Protein AF-A0A6A6H2Z6-F1 (afdb_monomer_lite)

Structure (mmCIF, N/CA/C/O backbone):
data_AF-A0A6A6H2Z6-F1
#
_entry.id   AF-A0A6A6H2Z6-F1
#
loop_
_atom_site.group_PDB
_atom_site.id
_atom_site.type_symbol
_atom_site.label_atom_id
_atom_site.label_alt_id
_atom_site.label_comp_id
_atom_site.label_asym_id
_atom_site.label_entity_id
_atom_site.label_seq_id
_atom_site.pdbx_PDB_ins_code
_atom_site.Cartn_x
_atom_site.Cartn_y
_atom_site.Cartn_z
_atom_site.occupancy
_atom_site.B_iso_or_equiv
_atom_site.auth_seq_id
_atom_site.auth_comp_id
_atom_site.auth_asym_id
_atom_site.auth_atom_id
_atom_site.pdbx_PDB_model_num
ATOM 1 N N . MET A 1 1 ? 5.920 20.759 -8.192 1.00 50.41 1 MET A N 1
ATOM 2 C CA . MET A 1 1 ? 6.045 19.330 -7.828 1.00 50.41 1 MET A CA 1
ATOM 3 C C . MET A 1 1 ? 5.329 19.133 -6.500 1.00 50.41 1 MET A C 1
ATOM 5 O O . MET A 1 1 ? 5.631 19.875 -5.571 1.00 50.41 1 MET A O 1
ATOM 9 N N . ALA A 1 2 ? 4.337 18.242 -6.423 1.00 56.34 2 ALA A N 1
ATOM 10 C CA . ALA A 1 2 ? 3.632 17.986 -5.165 1.00 56.34 2 ALA A CA 1
ATOM 11 C C . ALA A 1 2 ? 4.612 17.412 -4.130 1.00 56.34 2 ALA A C 1
ATOM 13 O O . ALA A 1 2 ? 5.385 16.508 -4.446 1.00 56.34 2 ALA A O 1
ATOM 14 N N . LYS A 1 3 ? 4.611 17.956 -2.909 1.00 76.94 3 LYS A N 1
ATOM 15 C CA . LYS A 1 3 ? 5.433 17.433 -1.813 1.00 76.94 3 LYS A CA 1
ATOM 16 C C . LYS A 1 3 ? 4.713 16.235 -1.199 1.00 76.94 3 LYS A C 1
ATOM 18 O O . LYS A 1 3 ? 3.596 16.385 -0.698 1.00 76.94 3 LYS A O 1
ATOM 23 N N . PHE A 1 4 ? 5.365 15.078 -1.227 1.00 77.06 4 PHE A N 1
ATOM 24 C CA . PHE A 1 4 ? 4.921 13.864 -0.552 1.00 77.06 4 PHE A CA 1
ATOM 25 C C . PHE A 1 4 ? 5.851 13.540 0.616 1.00 77.06 4 PHE A C 1
ATOM 27 O O . PHE A 1 4 ? 7.067 13.676 0.488 1.00 77.06 4 PHE A O 1
ATOM 34 N N . SER A 1 5 ? 5.280 13.057 1.717 1.00 84.88 5 SER A N 1
ATOM 35 C CA . SER A 1 5 ? 6.006 12.193 2.651 1.00 84.88 5 SER A CA 1
ATOM 36 C C . SER A 1 5 ? 5.793 10.754 2.209 1.00 84.88 5 SER A C 1
ATOM 38 O O . SER A 1 5 ? 4.651 10.298 2.168 1.00 84.88 5 SER A O 1
ATOM 40 N N . LEU A 1 6 ? 6.867 10.058 1.848 1.00 85.88 6 LEU A N 1
ATOM 41 C CA . LEU A 1 6 ? 6.801 8.648 1.470 1.00 85.88 6 LEU A CA 1
ATOM 42 C C . LEU A 1 6 ? 7.015 7.772 2.704 1.00 85.88 6 LEU A C 1
ATOM 44 O O . LEU A 1 6 ? 7.888 8.049 3.524 1.00 85.88 6 LEU A O 1
ATOM 48 N N . GLY A 1 7 ? 6.199 6.730 2.826 1.00 84.81 7 GLY A N 1
ATOM 49 C CA . GLY A 1 7 ? 6.462 5.583 3.683 1.00 84.81 7 GLY A CA 1
ATOM 50 C C . GLY A 1 7 ? 7.462 4.619 3.036 1.00 84.81 7 GLY A C 1
ATOM 51 O O . GLY A 1 7 ? 7.899 4.857 1.908 1.00 84.81 7 GLY A O 1
ATOM 52 N N . PRO A 1 8 ? 7.847 3.546 3.747 1.00 83.31 8 PRO A N 1
ATOM 53 C CA . PRO A 1 8 ? 8.786 2.567 3.220 1.00 83.31 8 PRO A CA 1
ATOM 54 C C . PRO A 1 8 ? 8.215 1.862 1.987 1.00 83.31 8 PRO A C 1
ATOM 56 O O . PRO A 1 8 ? 6.998 1.693 1.858 1.00 83.31 8 PRO A O 1
ATOM 59 N N . THR A 1 9 ? 9.115 1.404 1.117 1.00 91.31 9 THR A N 1
ATOM 60 C CA . THR A 1 9 ? 8.769 0.516 0.005 1.00 91.31 9 THR A CA 1
ATOM 61 C C . THR A 1 9 ? 8.070 -0.721 0.552 1.00 91.31 9 THR A C 1
ATOM 63 O O . THR A 1 9 ? 8.618 -1.368 1.444 1.00 91.31 9 THR A O 1
ATOM 66 N N . PHE A 1 10 ? 6.903 -1.077 0.019 1.00 93.88 10 PHE A N 1
ATOM 67 C CA . PHE A 1 10 ? 6.179 -2.281 0.450 1.00 93.88 10 PHE A CA 1
ATOM 68 C C . PHE A 1 10 ? 6.059 -3.349 -0.640 1.00 93.88 10 PHE A C 1
ATOM 70 O O . PHE A 1 10 ? 5.776 -4.499 -0.328 1.00 93.88 10 PHE A O 1
ATOM 77 N N . ALA A 1 11 ? 6.314 -2.992 -1.899 1.00 94.25 11 ALA A N 1
ATOM 78 C CA . ALA A 1 11 ? 6.385 -3.935 -3.007 1.00 94.25 11 ALA A CA 1
ATOM 79 C C . ALA A 1 11 ? 7.428 -3.469 -4.028 1.00 94.25 11 ALA A C 1
ATOM 81 O O . ALA A 1 11 ? 7.619 -2.264 -4.224 1.00 94.25 11 ALA A O 1
ATOM 82 N N . THR A 1 12 ? 8.110 -4.414 -4.669 1.00 93.19 12 THR A N 1
ATOM 83 C CA . THR A 1 12 ? 9.112 -4.148 -5.705 1.00 93.19 12 THR A CA 1
ATOM 84 C C . THR A 1 12 ? 8.918 -5.089 -6.882 1.00 93.19 12 THR A C 1
ATOM 86 O O . THR A 1 12 ? 8.413 -6.197 -6.734 1.00 93.19 12 THR A O 1
ATOM 89 N N . TYR A 1 13 ? 9.324 -4.638 -8.063 1.00 90.06 13 TYR A N 1
ATOM 90 C CA . TYR A 1 13 ? 9.338 -5.452 -9.270 1.00 90.06 13 TYR A CA 1
ATOM 91 C C . TYR A 1 13 ? 10.597 -5.165 -10.070 1.00 90.06 13 TYR A C 1
ATOM 93 O O . TYR A 1 13 ? 11.046 -4.018 -10.178 1.00 90.06 13 TYR A O 1
ATOM 101 N N . HIS A 1 14 ? 11.165 -6.223 -10.633 1.00 88.00 14 HIS A N 1
ATOM 102 C CA . HIS A 1 14 ? 12.434 -6.175 -11.329 1.00 88.00 14 HIS A CA 1
ATOM 103 C C . HIS A 1 14 ? 12.371 -6.971 -12.627 1.00 88.00 14 HIS A C 1
ATOM 105 O O . HIS A 1 14 ? 11.984 -8.138 -12.632 1.00 88.00 14 HIS A O 1
ATOM 111 N N . ARG A 1 15 ? 12.833 -6.361 -13.720 1.00 83.38 15 ARG A N 1
ATOM 112 C CA . ARG A 1 15 ? 12.918 -7.020 -15.023 1.00 83.38 15 ARG A CA 1
ATOM 113 C C . ARG A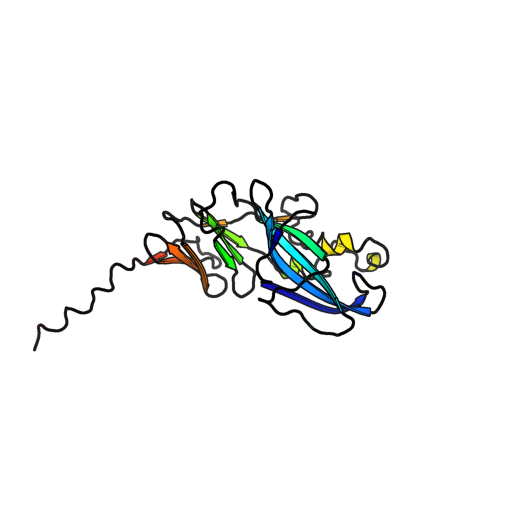 1 15 ? 14.227 -6.675 -15.720 1.00 83.38 15 ARG A C 1
ATOM 115 O O . ARG A 1 15 ? 14.546 -5.503 -15.917 1.00 83.38 15 ARG A O 1
ATOM 122 N N . CYS A 1 16 ? 14.987 -7.697 -16.112 1.00 84.50 16 CYS A N 1
ATOM 123 C CA . CYS A 1 16 ? 16.254 -7.519 -16.829 1.00 84.50 16 CYS A CA 1
ATOM 124 C C . CYS A 1 16 ? 16.048 -7.532 -18.351 1.00 84.50 16 CYS A C 1
ATOM 126 O O . CYS A 1 16 ? 15.145 -8.188 -18.873 1.00 84.50 16 CYS A O 1
ATOM 128 N N . LYS A 1 17 ? 16.939 -6.825 -19.061 1.00 75.75 17 LYS A N 1
ATOM 129 C CA . LYS A 1 17 ? 17.001 -6.743 -20.533 1.00 75.75 17 LYS A CA 1
ATOM 130 C C . LYS A 1 17 ? 15.767 -6.109 -21.184 1.00 75.75 17 LYS A C 1
ATOM 132 O O . LYS A 1 17 ? 15.458 -6.427 -22.333 1.00 75.75 17 LYS A O 1
ATOM 137 N N . VAL A 1 18 ? 15.096 -5.208 -20.475 1.00 71.31 18 VAL A N 1
ATOM 138 C CA . VAL A 1 18 ? 14.076 -4.346 -21.079 1.00 71.31 18 VAL A CA 1
ATOM 139 C C . VAL A 1 18 ? 14.747 -3.131 -21.706 1.00 71.31 18 VAL A C 1
ATOM 141 O O . VAL A 1 18 ? 15.839 -2.734 -21.292 1.00 71.31 18 VAL A O 1
ATOM 144 N N . ARG A 1 19 ? 14.115 -2.550 -22.726 1.00 66.69 19 ARG A N 1
ATOM 145 C CA . ARG A 1 19 ? 14.460 -1.192 -23.148 1.00 66.69 19 ARG A CA 1
ATOM 146 C C . ARG A 1 19 ? 14.174 -0.286 -21.945 1.00 66.69 19 ARG A C 1
ATOM 148 O O . ARG A 1 19 ? 13.099 -0.403 -21.359 1.00 66.69 19 ARG A O 1
ATOM 155 N N . GLY A 1 20 ? 15.178 0.460 -21.482 1.00 59.00 20 GLY A N 1
ATOM 156 C CA . GLY A 1 20 ? 15.045 1.259 -20.263 1.00 59.00 20 GLY A CA 1
ATOM 157 C C . GLY A 1 20 ? 13.940 2.299 -20.405 1.00 59.00 20 GLY A C 1
ATOM 158 O O . GLY A 1 20 ? 13.734 2.830 -21.491 1.00 59.00 20 GLY A O 1
ATOM 159 N N . LEU A 1 21 ? 13.261 2.615 -19.302 1.00 61.44 21 LEU A N 1
ATOM 160 C CA . LEU A 1 21 ? 12.259 3.691 -19.270 1.00 61.44 21 LEU A CA 1
ATOM 161 C C . LEU A 1 21 ? 12.882 5.081 -19.389 1.00 61.44 21 LEU A C 1
ATOM 163 O O . LEU A 1 21 ? 12.191 6.083 -19.520 1.00 61.44 21 LEU A O 1
ATOM 167 N N . PHE A 1 22 ? 14.190 5.163 -19.177 1.00 61.97 22 PHE A N 1
ATOM 168 C CA . PHE A 1 22 ? 14.973 6.387 -19.123 1.00 61.97 22 PHE A CA 1
ATOM 169 C C . PHE A 1 22 ? 16.260 6.271 -19.949 1.00 61.97 22 PHE A C 1
ATOM 171 O O . PHE A 1 22 ? 16.990 7.255 -20.072 1.00 61.97 22 PHE A O 1
ATOM 178 N N . ALA A 1 23 ? 16.553 5.091 -20.505 1.00 62.78 23 ALA A N 1
ATOM 179 C CA . ALA A 1 23 ? 17.731 4.819 -21.316 1.00 62.78 23 ALA A CA 1
ATOM 180 C C . ALA A 1 23 ? 17.371 3.952 -22.531 1.00 62.78 23 ALA A C 1
ATOM 182 O O . ALA A 1 23 ? 16.744 2.906 -22.396 1.00 62.78 23 ALA A O 1
ATOM 183 N N . ASN A 1 24 ? 17.841 4.349 -23.717 1.00 64.69 24 ASN A N 1
ATOM 184 C CA . ASN A 1 24 ? 17.607 3.606 -24.964 1.00 64.69 24 ASN A CA 1
ATOM 185 C C . ASN A 1 24 ? 18.316 2.238 -25.020 1.00 64.69 24 ASN A C 1
ATOM 187 O O . ASN A 1 24 ? 17.972 1.409 -25.862 1.00 64.69 24 ASN A O 1
ATOM 191 N N . ASP A 1 25 ? 19.281 1.992 -24.133 1.00 71.50 25 ASP A N 1
ATOM 192 C CA . ASP A 1 25 ? 19.985 0.715 -24.045 1.00 71.50 25 ASP A CA 1
ATOM 193 C C . ASP A 1 25 ? 19.189 -0.331 -23.252 1.00 71.50 25 ASP A C 1
ATOM 195 O O . ASP A 1 25 ? 18.332 -0.018 -22.421 1.00 71.50 25 ASP A O 1
ATOM 199 N N . LYS A 1 26 ? 19.501 -1.614 -23.484 1.00 73.81 26 LYS A N 1
ATOM 200 C CA . LYS A 1 26 ? 18.956 -2.713 -22.676 1.00 73.81 26 LYS A CA 1
ATOM 201 C C . LYS A 1 26 ? 19.457 -2.567 -21.244 1.00 73.81 26 LYS A C 1
ATOM 203 O O . LYS A 1 26 ? 20.629 -2.817 -20.966 1.00 73.81 26 LYS A O 1
ATOM 208 N N . THR A 1 27 ? 18.561 -2.206 -20.339 1.00 81.00 27 THR A N 1
ATOM 209 C CA . THR A 1 27 ? 18.863 -2.025 -18.920 1.00 81.00 27 THR A CA 1
ATOM 210 C C . THR A 1 27 ? 17.980 -2.929 -18.067 1.00 81.00 27 THR A C 1
ATOM 212 O O . THR A 1 27 ? 17.173 -3.730 -18.555 1.00 81.00 27 THR A O 1
ATOM 215 N N . CYS A 1 28 ? 18.215 -2.881 -16.763 1.00 83.62 28 CYS A N 1
ATOM 216 C CA . CYS A 1 28 ? 17.363 -3.512 -15.778 1.00 83.62 28 CYS A CA 1
ATOM 217 C C . CYS A 1 28 ? 16.407 -2.454 -15.246 1.00 83.62 28 CYS A C 1
ATOM 219 O O . CYS A 1 28 ? 16.853 -1.444 -14.692 1.00 83.62 28 CYS A O 1
ATOM 221 N N . LEU A 1 29 ? 15.111 -2.708 -15.400 1.00 83.00 29 LEU A N 1
ATOM 222 C CA . LEU A 1 29 ? 14.076 -1.870 -14.832 1.00 83.00 29 LEU A CA 1
ATOM 223 C C . LEU A 1 29 ? 13.763 -2.360 -13.428 1.00 83.00 29 LEU A C 1
ATOM 225 O O . LEU A 1 29 ? 13.363 -3.506 -13.222 1.00 83.00 29 LEU A O 1
ATOM 229 N N . ASN A 1 30 ? 13.915 -1.456 -12.475 1.00 86.69 30 ASN A N 1
ATOM 230 C CA . ASN A 1 30 ? 13.447 -1.633 -11.121 1.00 86.69 30 ASN A CA 1
ATOM 231 C C . ASN A 1 30 ? 12.295 -0.677 -10.846 1.00 86.69 30 ASN A C 1
ATOM 233 O O . ASN A 1 30 ? 12.426 0.529 -11.060 1.00 86.69 30 ASN A O 1
ATOM 237 N N . THR A 1 31 ? 11.198 -1.195 -10.312 1.00 87.81 31 THR A N 1
ATOM 238 C CA . THR A 1 31 ? 10.095 -0.378 -9.815 1.00 87.81 31 THR A CA 1
ATOM 239 C C . THR A 1 31 ? 9.776 -0.731 -8.373 1.00 87.81 31 THR A C 1
ATOM 241 O O . THR A 1 31 ? 10.039 -1.842 -7.914 1.00 87.81 31 THR A O 1
ATOM 244 N N . ALA A 1 32 ? 9.271 0.250 -7.639 1.00 91.75 32 ALA A N 1
ATOM 245 C CA . ALA A 1 32 ? 8.904 0.108 -6.242 1.00 91.75 32 ALA A CA 1
ATOM 246 C C . ALA A 1 32 ? 7.600 0.856 -5.967 1.00 91.75 32 ALA A C 1
ATOM 248 O O . ALA A 1 32 ? 7.321 1.883 -6.590 1.00 91.75 32 ALA A O 1
ATOM 249 N N . LEU A 1 33 ? 6.811 0.333 -5.034 1.00 93.69 33 LEU A N 1
ATOM 250 C CA . LEU A 1 33 ? 5.539 0.903 -4.619 1.00 93.69 33 LEU A CA 1
ATOM 251 C C . LEU A 1 33 ? 5.619 1.355 -3.163 1.00 93.69 33 LEU A C 1
ATOM 253 O O . LEU A 1 33 ? 6.121 0.644 -2.287 1.00 93.69 33 LEU A O 1
ATOM 257 N N . HIS A 1 34 ? 5.109 2.559 -2.932 1.00 93.81 34 HIS A N 1
ATOM 258 C CA . HIS A 1 34 ? 5.163 3.263 -1.658 1.00 93.81 34 HIS A CA 1
ATOM 259 C C . HIS A 1 34 ? 3.786 3.799 -1.315 1.00 93.81 34 HIS A C 1
ATOM 261 O O . HIS A 1 34 ? 3.015 4.176 -2.201 1.00 93.81 34 HIS A O 1
ATOM 267 N N . VAL A 1 35 ? 3.506 3.925 -0.021 1.00 93.31 35 VAL A N 1
ATOM 268 C CA . VAL A 1 35 ? 2.384 4.745 0.437 1.00 93.31 35 VAL A CA 1
ATOM 269 C C . VAL A 1 35 ? 2.885 6.168 0.648 1.00 93.31 35 VAL A C 1
ATOM 271 O O . VAL A 1 35 ? 3.834 6.393 1.395 1.00 93.31 35 VAL A O 1
ATOM 274 N N . GLY A 1 36 ? 2.270 7.133 -0.024 1.00 91.69 36 GLY A N 1
ATOM 275 C CA . GLY A 1 36 ? 2.620 8.545 0.053 1.00 91.69 36 GLY A CA 1
ATOM 276 C C . GLY A 1 36 ? 1.509 9.381 0.675 1.00 91.69 36 GLY A C 1
ATOM 277 O O . GLY A 1 36 ? 0.338 9.229 0.336 1.00 91.69 36 GLY A O 1
ATOM 278 N N . PHE A 1 37 ? 1.882 10.325 1.534 1.00 89.19 37 PHE A N 1
ATOM 279 C CA . PHE A 1 37 ? 0.984 11.350 2.059 1.00 89.19 37 PHE A CA 1
ATOM 280 C C . PHE A 1 37 ? 1.232 12.664 1.334 1.00 89.19 37 PHE A C 1
ATOM 282 O O . PHE A 1 37 ? 2.332 13.222 1.405 1.00 89.19 37 PHE A O 1
ATOM 289 N N . LYS A 1 38 ? 0.211 13.181 0.651 1.00 86.69 38 LYS A N 1
ATOM 290 C CA . LYS A 1 38 ? 0.282 14.507 0.034 1.00 86.69 38 LYS A CA 1
ATOM 291 C C . LYS A 1 38 ? 0.089 15.570 1.118 1.00 86.69 38 LYS A C 1
ATOM 293 O O . LYS A 1 38 ? -0.869 15.498 1.883 1.00 86.69 38 LYS A O 1
ATOM 298 N N . HIS A 1 39 ? 0.993 16.550 1.186 1.00 78.12 39 HIS A N 1
ATOM 299 C CA . HIS A 1 39 ? 0.952 17.617 2.203 1.00 78.12 39 HIS A CA 1
ATOM 300 C C . HIS A 1 39 ? -0.062 18.734 1.918 1.00 78.12 39 HIS A C 1
ATOM 302 O O . HIS A 1 39 ? -0.197 19.651 2.724 1.00 78.12 39 HIS A O 1
ATOM 308 N N . GLU A 1 40 ? -0.745 18.688 0.777 1.00 78.62 40 GLU A N 1
ATOM 309 C CA . GLU A 1 40 ? -1.824 19.626 0.476 1.00 78.62 40 GLU A CA 1
ATOM 310 C C . GLU A 1 40 ? -3.004 19.396 1.426 1.00 78.62 40 GLU A C 1
ATOM 312 O O . GLU A 1 40 ? -3.208 18.284 1.905 1.00 78.62 40 GLU A O 1
ATOM 317 N N . HIS A 1 41 ? -3.757 20.454 1.727 1.00 71.94 41 HIS A N 1
ATOM 318 C CA . HIS A 1 41 ? -4.981 20.345 2.512 1.00 71.94 41 HIS A CA 1
ATOM 319 C C . HIS A 1 41 ? -6.175 20.117 1.570 1.00 71.94 41 HIS A C 1
ATOM 321 O O . HIS A 1 41 ? -6.344 20.904 0.638 1.00 71.94 41 HIS A O 1
ATOM 327 N N . PRO A 1 42 ? -7.017 19.094 1.810 1.00 77.56 42 PRO A N 1
ATOM 328 C CA . PRO A 1 42 ? -6.908 18.079 2.865 1.00 77.56 42 PRO A CA 1
ATOM 329 C C . PRO A 1 42 ? -5.793 17.056 2.589 1.00 77.56 42 PRO A C 1
ATOM 331 O O . PRO A 1 42 ? -5.566 16.687 1.436 1.00 77.56 42 PRO A O 1
ATOM 334 N N . LYS A 1 43 ? -5.122 16.568 3.650 1.00 83.56 43 LYS A N 1
ATOM 335 C CA . LYS A 1 43 ? -4.101 15.517 3.498 1.00 83.56 43 LYS A CA 1
ATOM 336 C C . LYS A 1 43 ? -4.759 14.268 2.926 1.00 83.56 43 LYS A C 1
ATOM 338 O O . LYS A 1 43 ? -5.807 13.843 3.402 1.00 83.56 43 LYS A O 1
ATOM 343 N N . GLN A 1 44 ? -4.110 13.670 1.940 1.00 88.25 44 GLN A N 1
ATOM 344 C CA . GLN A 1 44 ? -4.618 12.515 1.207 1.00 88.25 44 GLN A CA 1
ATOM 345 C C . GLN A 1 44 ? -3.543 11.440 1.109 1.00 88.25 44 GLN A C 1
ATOM 347 O O . GLN A 1 44 ? -2.345 11.749 1.080 1.00 88.25 44 GLN A O 1
ATOM 352 N N . ILE A 1 45 ? -3.991 10.188 1.047 1.00 92.00 45 ILE A N 1
ATOM 353 C CA . ILE A 1 45 ? -3.128 9.020 0.909 1.00 92.00 45 ILE A CA 1
ATOM 354 C C . ILE A 1 45 ? -3.136 8.580 -0.550 1.00 92.00 45 ILE A C 1
ATOM 356 O O . ILE A 1 45 ? -4.181 8.497 -1.194 1.00 92.00 45 ILE A O 1
ATOM 360 N N . TYR A 1 46 ? -1.950 8.301 -1.067 1.00 93.62 46 TYR A N 1
ATOM 361 C CA . TYR A 1 46 ? -1.735 7.866 -2.433 1.00 93.62 46 TYR A CA 1
ATOM 362 C C . TYR A 1 46 ? -0.817 6.651 -2.466 1.00 93.62 46 TYR A C 1
ATOM 364 O O . TYR A 1 46 ? 0.062 6.503 -1.618 1.00 93.62 46 TYR A O 1
ATOM 372 N N . LEU A 1 47 ? -0.974 5.825 -3.494 1.00 94.19 47 LEU A N 1
ATOM 373 C CA . LEU A 1 47 ? 0.077 4.921 -3.930 1.00 94.19 47 LEU A CA 1
ATOM 374 C C . LEU A 1 47 ? 1.004 5.674 -4.874 1.00 94.19 47 LEU A C 1
ATOM 376 O O . LEU A 1 47 ? 0.567 6.324 -5.833 1.00 94.19 47 LEU A O 1
ATOM 380 N N . VAL A 1 48 ? 2.295 5.589 -4.581 1.00 92.31 48 VAL A N 1
ATOM 381 C CA . VAL A 1 48 ? 3.349 6.230 -5.354 1.00 92.31 48 VAL A CA 1
ATOM 382 C C . VAL A 1 48 ? 4.260 5.145 -5.901 1.00 92.31 48 VAL A C 1
ATOM 384 O O . VAL A 1 48 ? 4.911 4.432 -5.141 1.00 92.31 48 VAL A O 1
ATOM 387 N N . LYS A 1 49 ? 4.303 5.032 -7.227 1.00 90.75 49 LYS A N 1
ATOM 388 C CA . LYS A 1 49 ? 5.261 4.203 -7.949 1.00 90.75 49 LYS A CA 1
ATOM 389 C C . LYS A 1 49 ? 6.547 4.987 -8.138 1.00 90.75 49 LYS A C 1
ATOM 391 O O . LYS A 1 49 ? 6.532 6.172 -8.472 1.00 90.75 49 LYS A O 1
ATOM 396 N N . SER A 1 50 ? 7.670 4.319 -7.979 1.00 87.69 50 SER A N 1
ATOM 397 C CA . SER A 1 50 ? 8.969 4.835 -8.369 1.00 8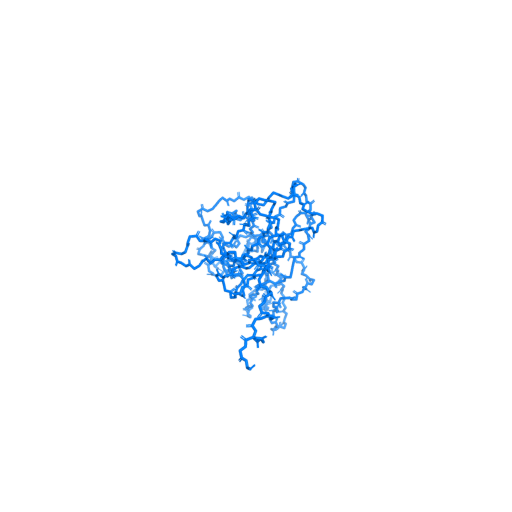7.69 50 SER A CA 1
ATOM 398 C C . SER A 1 50 ? 9.648 3.883 -9.340 1.00 87.69 50 SER A C 1
ATOM 400 O O . SER A 1 50 ? 9.391 2.680 -9.335 1.00 87.69 50 SER A O 1
ATOM 402 N N . GLY A 1 51 ? 10.496 4.437 -10.203 1.00 83.88 51 GLY A N 1
ATOM 403 C CA . GLY A 1 51 ? 11.251 3.686 -11.200 1.00 83.88 51 GLY A CA 1
ATOM 404 C C . GLY A 1 51 ? 12.731 4.040 -11.148 1.00 83.88 51 GLY A C 1
ATOM 405 O O . GLY A 1 51 ? 13.095 5.189 -10.877 1.00 83.88 51 GLY A O 1
ATOM 406 N N . ARG A 1 52 ? 13.587 3.053 -11.405 1.00 82.44 52 ARG A N 1
ATOM 407 C CA . ARG A 1 52 ? 15.032 3.213 -11.549 1.00 82.44 52 ARG A CA 1
ATOM 408 C C . ARG A 1 52 ? 15.547 2.284 -12.642 1.00 82.44 52 ARG A C 1
ATOM 410 O O . ARG A 1 52 ? 15.438 1.066 -12.515 1.00 82.44 52 ARG A O 1
ATOM 417 N N . ASP A 1 53 ? 16.204 2.872 -13.631 1.00 78.81 53 ASP A N 1
ATOM 418 C CA . ASP A 1 53 ? 17.003 2.122 -14.593 1.00 78.81 53 ASP A CA 1
ATOM 419 C C . ASP A 1 53 ? 18.398 1.873 -14.018 1.00 78.81 53 ASP A C 1
ATOM 421 O O . ASP A 1 53 ? 18.996 2.737 -13.366 1.00 78.81 53 ASP A O 1
ATOM 425 N N . SER A 1 54 ? 18.918 0.672 -14.242 1.00 79.88 54 SER A N 1
ATOM 426 C CA . SER A 1 54 ? 20.269 0.294 -13.840 1.00 79.88 54 SER A CA 1
ATOM 427 C C . SER A 1 54 ? 20.918 -0.563 -14.917 1.00 79.88 54 SER A C 1
ATOM 429 O O . SER A 1 54 ? 20.314 -1.504 -15.431 1.00 79.88 54 SER A O 1
ATOM 431 N N . SER A 1 55 ? 22.175 -0.268 -15.240 1.00 80.56 55 SER A N 1
ATOM 432 C CA . SER A 1 55 ? 22.997 -1.124 -16.102 1.00 80.56 55 SER A CA 1
ATOM 433 C C . SER A 1 55 ? 23.388 -2.434 -15.406 1.00 80.56 55 SER A C 1
ATOM 435 O O . SER A 1 55 ? 23.603 -3.444 -16.071 1.00 80.56 55 SER A O 1
ATOM 437 N N . ALA A 1 56 ? 23.424 -2.448 -14.069 1.00 85.81 56 ALA A N 1
ATOM 438 C CA . ALA A 1 56 ? 23.608 -3.652 -13.264 1.00 85.81 56 ALA A CA 1
ATOM 439 C C . ALA A 1 56 ? 22.255 -4.280 -12.879 1.00 85.81 56 ALA A C 1
ATOM 441 O O . ALA A 1 56 ? 21.351 -3.576 -12.416 1.00 85.81 56 ALA A O 1
ATOM 442 N N . CYS A 1 57 ? 22.136 -5.605 -13.022 1.00 86.75 57 CYS A N 1
ATOM 443 C CA . CYS A 1 57 ? 20.954 -6.389 -12.630 1.00 86.75 57 CYS A CA 1
ATOM 444 C C . CYS A 1 57 ? 20.983 -6.550 -11.095 1.00 86.75 57 CYS A C 1
ATOM 446 O O . CYS A 1 57 ? 21.582 -7.478 -10.559 1.00 86.75 57 CYS A O 1
ATOM 448 N N . SER A 1 58 ? 20.419 -5.560 -10.395 1.00 88.44 58 SER A N 1
ATOM 449 C CA . SER A 1 58 ? 20.300 -5.495 -8.933 1.00 88.44 58 SER A CA 1
ATOM 450 C C . SER A 1 58 ? 18.847 -5.152 -8.576 1.00 88.44 58 SER A C 1
ATOM 452 O O . SER A 1 58 ? 18.429 -4.014 -8.822 1.00 88.44 58 SER A O 1
ATOM 454 N N . PRO A 1 59 ? 18.067 -6.134 -8.083 1.00 88.12 59 PRO A N 1
ATOM 455 C CA . PRO A 1 59 ? 16.688 -5.929 -7.645 1.00 88.12 59 PRO A CA 1
ATOM 456 C C . PRO A 1 59 ? 16.584 -4.979 -6.445 1.00 88.12 59 PRO A C 1
ATOM 458 O O . PRO A 1 59 ? 17.485 -4.931 -5.609 1.00 88.12 59 PRO A O 1
ATOM 461 N N . LEU A 1 60 ? 15.471 -4.245 -6.347 1.00 88.75 60 LEU A N 1
ATOM 462 C CA . LEU A 1 60 ? 15.138 -3.465 -5.149 1.00 88.75 60 LEU A CA 1
ATOM 463 C C . LEU A 1 60 ? 14.549 -4.360 -4.054 1.00 88.75 60 LEU A C 1
ATOM 465 O O . LEU A 1 60 ? 13.776 -5.279 -4.328 1.00 88.75 60 LEU A O 1
ATOM 469 N N . GLU A 1 61 ? 14.854 -4.016 -2.811 1.00 88.44 61 GLU A N 1
ATOM 470 C CA . GLU A 1 61 ? 14.384 -4.677 -1.600 1.00 88.44 61 GLU A CA 1
ATOM 471 C C . GLU A 1 61 ? 13.222 -3.902 -0.964 1.00 88.44 61 GLU A C 1
ATOM 473 O O . GLU A 1 61 ? 13.160 -2.669 -0.978 1.00 88.44 61 GLU A O 1
ATOM 478 N N . VAL A 1 62 ? 12.294 -4.647 -0.370 1.00 88.88 62 VAL A N 1
ATOM 479 C CA . VAL A 1 62 ? 11.181 -4.101 0.411 1.00 88.88 62 VAL A CA 1
ATOM 480 C C . VAL A 1 62 ? 11.703 -3.537 1.739 1.00 88.88 62 VAL A C 1
ATOM 482 O O . VAL A 1 62 ? 12.681 -4.022 2.300 1.00 88.88 62 VAL A O 1
ATOM 485 N N . GLY A 1 63 ? 11.062 -2.488 2.254 1.00 84.94 63 GLY A N 1
ATOM 486 C CA . GLY A 1 63 ? 11.418 -1.838 3.518 1.00 84.94 63 GLY A CA 1
ATOM 487 C C . GLY A 1 63 ? 12.540 -0.801 3.414 1.00 84.94 63 GLY A C 1
ATOM 488 O O . GLY A 1 63 ? 12.726 -0.019 4.346 1.00 84.94 63 GLY A O 1
ATOM 489 N N . ILE A 1 64 ? 13.252 -0.736 2.286 1.00 82.88 64 ILE A N 1
ATOM 490 C CA . ILE A 1 64 ? 14.315 0.247 2.063 1.00 82.88 64 ILE A CA 1
ATOM 491 C C . ILE A 1 64 ? 13.747 1.517 1.427 1.00 82.88 64 ILE A C 1
ATOM 493 O O . ILE A 1 64 ? 12.964 1.476 0.476 1.00 82.88 64 ILE A O 1
ATOM 497 N N . PHE A 1 65 ? 14.183 2.665 1.943 1.00 79.19 65 PHE A N 1
ATOM 498 C CA . PHE A 1 65 ? 13.975 3.961 1.309 1.00 79.19 65 PHE A CA 1
ATOM 499 C C . PHE A 1 65 ? 15.069 4.206 0.278 1.00 79.19 65 PHE A C 1
ATOM 501 O O . PHE A 1 65 ? 16.237 4.384 0.625 1.00 79.19 65 PHE A O 1
ATOM 508 N N . TYR A 1 66 ? 14.694 4.252 -0.994 1.00 77.50 66 TYR A N 1
ATOM 509 C CA . TYR A 1 66 ? 15.618 4.622 -2.054 1.00 77.50 66 TYR A CA 1
ATOM 510 C C . TYR A 1 66 ? 15.407 6.080 -2.456 1.00 77.50 66 TYR A C 1
ATOM 512 O O . TYR A 1 66 ? 14.278 6.562 -2.566 1.00 77.50 66 TYR A O 1
ATOM 520 N N . ASN A 1 67 ? 16.507 6.769 -2.761 1.00 72.00 67 ASN A N 1
ATOM 521 C CA . ASN A 1 67 ? 16.456 8.053 -3.453 1.00 72.00 67 ASN A CA 1
ATOM 522 C C . ASN A 1 67 ? 16.062 7.804 -4.911 1.00 72.00 67 ASN A C 1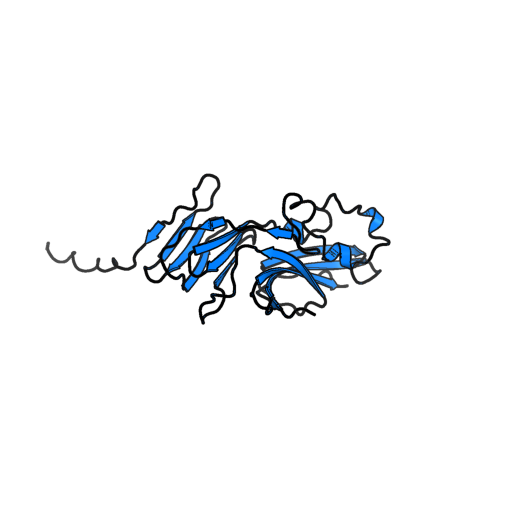
ATOM 524 O O . ASN A 1 67 ? 16.906 7.591 -5.782 1.00 72.00 67 ASN A O 1
ATOM 528 N N . HIS A 1 68 ? 14.758 7.757 -5.153 1.00 67.12 68 HIS A N 1
ATOM 529 C CA . HIS A 1 68 ? 14.204 7.538 -6.476 1.00 67.12 68 HIS A CA 1
ATOM 530 C C . HIS A 1 68 ? 14.253 8.814 -7.315 1.00 67.12 68 HIS A C 1
ATOM 532 O O . HIS A 1 68 ? 13.918 9.900 -6.849 1.00 67.12 68 HIS A O 1
ATOM 538 N N . THR A 1 69 ? 14.637 8.666 -8.580 1.00 64.75 69 THR A N 1
ATOM 539 C CA . THR A 1 69 ? 14.809 9.787 -9.511 1.00 64.75 69 THR A CA 1
ATOM 540 C C . THR A 1 69 ? 13.476 10.301 -10.052 1.00 64.75 69 THR A C 1
ATOM 542 O O . THR A 1 69 ? 13.371 11.474 -10.405 1.00 64.75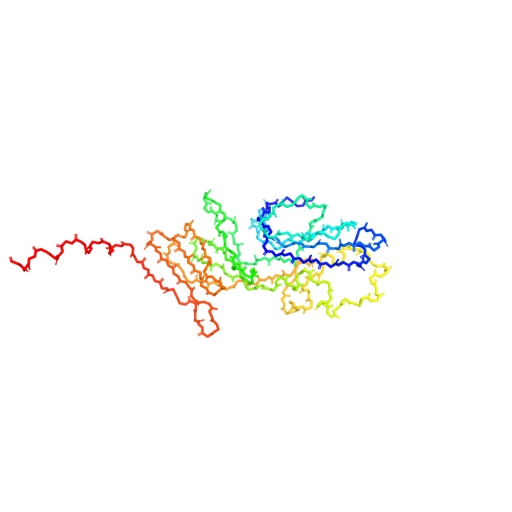 69 THR A O 1
ATOM 545 N N . LYS A 1 70 ? 12.448 9.440 -10.107 1.00 77.75 70 LYS A N 1
ATOM 546 C CA . LYS A 1 70 ? 11.089 9.793 -10.533 1.00 77.75 70 LYS A CA 1
ATOM 547 C C . LYS A 1 70 ? 10.040 9.080 -9.684 1.00 77.75 70 LYS A C 1
ATOM 549 O O . LYS A 1 70 ? 10.184 7.899 -9.361 1.00 77.75 70 LYS A O 1
ATOM 554 N N . LEU A 1 71 ? 8.993 9.826 -9.347 1.00 84.75 71 LEU A N 1
ATOM 555 C CA . LEU A 1 71 ? 7.847 9.387 -8.561 1.00 84.75 71 LEU A CA 1
ATOM 556 C C . LEU A 1 71 ? 6.577 9.642 -9.370 1.00 84.75 71 LEU A C 1
ATOM 558 O O . LEU A 1 71 ? 6.405 10.732 -9.918 1.00 84.75 71 LEU A O 1
ATOM 562 N N . PHE A 1 72 ? 5.689 8.660 -9.400 1.00 87.00 72 PHE A N 1
ATOM 563 C CA . PHE A 1 72 ? 4.433 8.691 -10.133 1.00 87.00 72 PHE A CA 1
ATOM 564 C C . PHE A 1 72 ? 3.302 8.344 -9.178 1.00 87.00 72 PHE A C 1
ATOM 566 O O . PHE A 1 72 ? 3.332 7.319 -8.502 1.00 87.00 72 PHE A O 1
ATOM 573 N N . THR A 1 73 ? 2.300 9.210 -9.095 1.00 89.75 73 THR A N 1
ATOM 574 C CA . THR A 1 73 ? 1.078 8.900 -8.356 1.00 89.75 73 THR A CA 1
ATOM 575 C C . THR A 1 73 ? 0.225 7.972 -9.211 1.00 89.75 73 THR A C 1
ATOM 577 O O . THR A 1 73 ? -0.229 8.389 -10.273 1.00 89.75 73 THR A O 1
ATOM 580 N N . VAL A 1 74 ? 0.023 6.738 -8.749 1.00 91.06 74 VAL A N 1
ATOM 581 C CA . VAL A 1 74 ? -0.672 5.688 -9.519 1.00 91.06 74 VAL A CA 1
ATOM 582 C C . VAL A 1 74 ? -2.053 5.362 -8.961 1.00 91.06 74 VAL A C 1
ATOM 584 O O . VAL A 1 74 ? -2.946 4.990 -9.714 1.00 91.06 74 VAL A O 1
ATOM 587 N N . ALA A 1 75 ? -2.280 5.591 -7.665 1.00 93.19 75 ALA A N 1
ATOM 588 C CA . ALA A 1 75 ? -3.611 5.480 -7.079 1.00 93.19 75 ALA A CA 1
ATOM 589 C C . ALA A 1 75 ? -3.835 6.499 -5.961 1.00 93.19 75 ALA A C 1
ATOM 591 O O . ALA A 1 75 ? -2.905 6.852 -5.237 1.00 93.19 75 ALA A O 1
ATOM 592 N N . LYS A 1 76 ? -5.080 6.941 -5.797 1.00 93.88 76 LYS A N 1
ATOM 593 C CA . LYS A 1 76 ? -5.586 7.664 -4.629 1.00 93.88 76 LYS A CA 1
ATOM 594 C C . LYS A 1 76 ? -6.323 6.664 -3.740 1.00 93.88 76 LYS A C 1
ATOM 596 O O . LYS A 1 76 ? -7.251 6.007 -4.205 1.00 93.88 76 LYS A O 1
ATOM 601 N N . LEU A 1 77 ? -5.937 6.575 -2.471 1.00 94.25 77 LEU A N 1
ATOM 602 C CA . LEU A 1 77 ? -6.655 5.780 -1.476 1.00 94.25 77 LEU A CA 1
ATOM 603 C C . LEU A 1 77 ? -7.751 6.658 -0.860 1.00 94.25 77 LEU A C 1
ATOM 605 O O . LEU A 1 77 ? -7.465 7.587 -0.100 1.00 94.25 77 LEU A O 1
ATOM 609 N N . ASP A 1 78 ? -8.995 6.428 -1.274 1.00 92.75 78 ASP A N 1
ATOM 610 C CA . ASP A 1 78 ? -10.120 7.312 -0.962 1.00 92.75 78 ASP A CA 1
ATOM 611 C C . ASP A 1 78 ? -10.682 7.101 0.450 1.00 92.75 78 ASP A C 1
ATOM 613 O O . ASP A 1 78 ? -10.304 6.165 1.147 1.00 92.75 78 ASP A O 1
ATOM 617 N N . GLY A 1 79 ? -11.569 7.987 0.902 1.00 89.06 79 GLY A N 1
ATOM 618 C CA . GLY A 1 79 ? -12.214 7.907 2.218 1.00 89.06 79 GLY A CA 1
ATOM 619 C C . GLY A 1 79 ? -11.351 8.386 3.389 1.00 89.06 79 GLY A C 1
ATOM 620 O O . GLY A 1 79 ? -11.878 8.657 4.466 1.00 89.06 79 GLY A O 1
ATOM 621 N N . PHE A 1 80 ? -10.041 8.567 3.196 1.00 86.88 80 PHE A N 1
ATOM 622 C CA . PHE A 1 80 ? -9.189 9.184 4.208 1.00 86.88 80 PHE A CA 1
ATOM 623 C C . PHE A 1 80 ? -9.406 10.702 4.273 1.00 86.88 80 PHE A C 1
ATOM 625 O O . PHE A 1 80 ? -9.028 11.437 3.359 1.00 86.88 80 PHE A O 1
ATOM 632 N N . ASP A 1 81 ? -9.957 11.174 5.391 1.00 79.00 81 ASP A N 1
ATOM 633 C CA . ASP A 1 81 ? -10.080 12.597 5.697 1.00 79.00 81 ASP A CA 1
ATOM 634 C C . ASP A 1 81 ? -8.935 13.069 6.602 1.00 79.00 81 ASP A C 1
ATOM 636 O O . ASP A 1 81 ? -8.982 12.992 7.831 1.00 79.00 81 ASP A O 1
ATOM 640 N N . GLY A 1 82 ? -7.892 13.602 5.971 1.00 74.75 82 GLY A N 1
ATOM 641 C CA . GLY A 1 82 ? -6.736 14.146 6.663 1.00 74.75 82 GLY A CA 1
ATOM 642 C C . GLY A 1 82 ? -6.932 15.532 7.290 1.00 74.75 82 GLY A C 1
ATOM 643 O O . GLY A 1 82 ? -5.940 16.125 7.727 1.00 74.75 82 GLY A O 1
ATOM 644 N N . THR A 1 83 ? -8.152 16.086 7.317 1.00 73.75 83 THR A N 1
ATOM 645 C CA . THR A 1 83 ? -8.450 17.330 8.054 1.00 73.75 83 THR A CA 1
ATOM 646 C C . THR A 1 83 ? -8.548 17.097 9.561 1.00 73.75 83 THR A C 1
ATOM 648 O O . THR A 1 83 ? -8.134 17.955 10.340 1.00 73.75 83 THR A O 1
ATOM 651 N N . ILE A 1 84 ? -9.009 15.913 9.976 1.00 68.94 84 ILE A N 1
ATOM 652 C CA . ILE A 1 84 ? -9.180 15.520 11.379 1.00 68.94 84 ILE A CA 1
ATOM 653 C C . ILE A 1 84 ? -8.124 14.465 11.708 1.00 68.94 84 ILE A C 1
ATOM 655 O O . ILE A 1 84 ? -8.382 13.262 11.735 1.00 68.94 84 ILE A O 1
ATOM 659 N N . MET A 1 85 ? -6.897 14.931 11.930 1.00 66.38 85 MET A N 1
ATOM 660 C CA . MET A 1 85 ? -5.754 14.072 12.227 1.00 66.38 85 MET A CA 1
ATOM 661 C C . MET A 1 85 ? -5.384 14.125 13.708 1.00 66.38 85 MET A C 1
ATOM 663 O O . MET A 1 85 ? -5.267 15.223 14.256 1.00 66.38 85 MET A O 1
ATOM 667 N N . PRO A 1 86 ? -5.121 12.978 14.361 1.00 64.19 86 PRO A N 1
ATOM 668 C CA . PRO A 1 86 ? -4.513 12.995 15.681 1.00 64.19 86 PRO A CA 1
ATOM 669 C C . PRO A 1 86 ? -3.109 13.614 15.602 1.00 64.19 86 PRO A C 1
ATOM 671 O O . PRO A 1 86 ? -2.418 13.510 14.585 1.00 64.19 86 PRO A O 1
ATOM 674 N N . SER A 1 87 ? -2.662 14.230 16.699 1.00 64.62 87 SER A N 1
ATOM 675 C CA . SER A 1 87 ? -1.327 14.842 16.809 1.00 64.62 87 SER A CA 1
ATOM 676 C C . SER A 1 87 ? -0.182 13.862 16.524 1.00 64.62 87 SER A C 1
ATOM 678 O O . SER A 1 87 ? 0.894 14.284 16.113 1.00 64.62 87 SER A O 1
ATOM 680 N N . ILE A 1 88 ? -0.429 12.558 16.690 1.00 65.38 88 ILE A N 1
ATOM 681 C CA . ILE A 1 88 ? 0.525 11.475 16.420 1.00 65.38 88 ILE A CA 1
ATOM 682 C C . ILE A 1 88 ? 0.730 11.187 14.921 1.00 65.38 88 ILE A C 1
ATOM 684 O O . ILE A 1 88 ? 1.612 10.415 14.557 1.00 65.38 88 ILE A O 1
ATOM 688 N N . GLY A 1 89 ? -0.053 11.821 14.042 1.00 70.12 89 GLY A N 1
ATOM 689 C CA . GLY A 1 89 ? -0.003 11.586 12.602 1.00 70.12 89 GLY A CA 1
ATOM 690 C C . GLY A 1 89 ? -0.793 10.348 12.158 1.00 70.12 89 GLY A C 1
ATOM 691 O O . GLY A 1 89 ? -1.511 9.740 12.954 1.00 70.12 89 GLY A O 1
ATOM 692 N N . PRO A 1 90 ? -0.740 10.010 10.857 1.00 77.81 90 PRO A N 1
ATOM 693 C CA . PRO A 1 90 ? -1.496 8.889 10.308 1.00 77.81 90 PRO A CA 1
ATOM 694 C C . PRO A 1 90 ? -0.909 7.566 10.794 1.00 77.81 90 PRO A C 1
ATOM 696 O O . PRO A 1 90 ? 0.293 7.338 10.686 1.00 77.81 90 PRO A O 1
ATOM 699 N N . ILE A 1 91 ? -1.768 6.688 11.309 1.00 89.00 91 ILE A N 1
ATOM 700 C CA . ILE A 1 91 ? -1.389 5.328 11.696 1.00 89.00 91 ILE A CA 1
ATOM 701 C C . ILE A 1 91 ? -1.643 4.436 10.496 1.00 89.00 91 ILE A C 1
ATOM 703 O O . ILE A 1 91 ? -2.801 4.215 10.160 1.00 89.00 91 ILE A O 1
ATOM 707 N N . LEU A 1 92 ? -0.581 3.907 9.897 1.00 92.12 92 LEU A N 1
ATOM 708 C CA . LEU A 1 92 ? -0.658 3.034 8.733 1.00 92.12 92 LEU A CA 1
ATOM 709 C C . LEU A 1 92 ? -0.169 1.622 9.076 1.00 92.12 92 LEU A C 1
ATOM 711 O O . LEU A 1 92 ? 0.780 1.461 9.843 1.00 92.12 92 LEU A O 1
ATOM 715 N N . ALA A 1 93 ? -0.781 0.611 8.472 1.00 95.00 93 ALA A N 1
ATOM 716 C CA . ALA A 1 93 ? -0.292 -0.760 8.458 1.00 95.00 93 ALA A CA 1
ATOM 717 C C . ALA A 1 93 ? -0.427 -1.341 7.048 1.00 95.00 93 ALA A C 1
ATOM 719 O O . ALA A 1 93 ? -1.357 -1.002 6.320 1.00 95.00 93 ALA A O 1
ATOM 720 N N . ILE A 1 94 ? 0.497 -2.221 6.676 1.00 95.88 94 ILE A N 1
ATOM 721 C CA . ILE A 1 94 ? 0.502 -2.914 5.385 1.00 95.88 94 ILE A CA 1
ATOM 722 C C . ILE A 1 94 ? 0.586 -4.414 5.675 1.00 95.88 94 ILE A C 1
ATOM 724 O O . ILE A 1 94 ? 1.296 -4.811 6.604 1.00 95.88 94 ILE A O 1
ATOM 728 N N . SER A 1 95 ? -0.180 -5.229 4.949 1.00 95.75 95 SER A N 1
ATOM 729 C CA . SER A 1 95 ? -0.118 -6.687 5.072 1.00 95.75 95 SER A CA 1
ATOM 730 C C . SER A 1 95 ? 1.215 -7.244 4.566 1.00 95.75 95 SER A C 1
ATOM 732 O O . SER A 1 95 ? 1.967 -6.551 3.881 1.00 95.75 95 SER A O 1
ATOM 734 N N . ALA A 1 96 ? 1.540 -8.490 4.915 1.00 92.38 96 ALA A N 1
ATOM 735 C CA . ALA A 1 96 ? 2.843 -9.081 4.600 1.00 92.38 96 ALA A CA 1
ATOM 736 C C . ALA A 1 96 ? 3.127 -9.157 3.086 1.00 92.38 96 ALA A C 1
ATOM 738 O O . ALA A 1 96 ? 4.267 -8.966 2.671 1.00 92.38 96 ALA A O 1
ATOM 739 N N . GLY A 1 97 ? 2.102 -9.392 2.268 1.00 92.19 97 GLY A N 1
ATOM 740 C CA . GLY A 1 97 ? 2.156 -9.404 0.808 1.00 92.19 97 GLY A CA 1
ATOM 741 C C . GLY A 1 97 ? 1.875 -8.047 0.164 1.00 92.19 97 GLY A C 1
ATOM 742 O O . GLY A 1 97 ? 1.821 -7.959 -1.057 1.00 92.19 97 GLY A O 1
ATOM 743 N N . GLY A 1 98 ? 1.643 -6.989 0.948 1.00 93.88 98 GLY A N 1
ATOM 744 C CA . GLY A 1 98 ? 1.340 -5.663 0.408 1.00 93.88 98 GLY A CA 1
ATOM 745 C C . GLY A 1 98 ? -0.032 -5.541 -0.259 1.00 93.88 98 GLY A C 1
ATOM 746 O O . GLY A 1 98 ? -0.323 -4.504 -0.844 1.00 93.88 98 GLY A O 1
ATOM 747 N N . THR A 1 99 ? -0.881 -6.568 -0.168 1.00 95.12 99 THR A N 1
ATOM 748 C CA . THR A 1 99 ? -2.200 -6.602 -0.822 1.00 95.12 99 THR A CA 1
ATOM 749 C C . THR A 1 99 ? -3.275 -5.845 -0.048 1.00 95.12 99 THR A C 1
ATOM 751 O O . THR A 1 99 ? -4.376 -5.600 -0.545 1.00 95.12 99 THR A O 1
ATOM 754 N N . ARG A 1 100 ? -2.977 -5.454 1.195 1.00 95.50 100 ARG A N 1
ATOM 755 C CA . ARG A 1 100 ? -3.877 -4.665 2.028 1.00 95.50 100 ARG A CA 1
ATOM 756 C C . ARG A 1 100 ? -3.129 -3.548 2.722 1.00 95.50 100 ARG A C 1
ATOM 758 O O . ARG A 1 100 ? -2.055 -3.744 3.289 1.00 95.50 100 ARG A O 1
ATOM 765 N N . ILE A 1 101 ? -3.751 -2.380 2.731 1.00 96.12 101 ILE A N 1
ATOM 766 C CA . ILE A 1 101 ? -3.276 -1.209 3.460 1.00 96.12 101 ILE A CA 1
ATOM 767 C C . ILE A 1 101 ? -4.388 -0.802 4.406 1.00 96.12 101 ILE A C 1
ATOM 769 O O . ILE A 1 101 ? -5.541 -0.706 3.998 1.00 96.12 101 ILE A O 1
ATOM 773 N N . ALA A 1 102 ? -4.049 -0.555 5.663 1.00 95.50 102 ALA A N 1
ATOM 774 C CA . ALA A 1 102 ? -4.983 -0.074 6.661 1.00 95.50 102 ALA A CA 1
ATOM 775 C C . ALA A 1 102 ? -4.517 1.264 7.224 1.00 95.50 102 ALA A C 1
ATOM 777 O O . ALA A 1 102 ? -3.327 1.455 7.481 1.00 95.50 102 ALA A O 1
ATOM 778 N N . THR A 1 103 ? -5.460 2.165 7.479 1.00 93.38 103 THR A N 1
ATOM 779 C CA . THR A 1 103 ? -5.215 3.340 8.314 1.00 93.38 103 THR A CA 1
ATOM 780 C C . THR A 1 103 ? -6.312 3.503 9.344 1.00 93.38 103 THR A C 1
ATOM 782 O O . THR A 1 103 ? -7.482 3.224 9.085 1.00 93.38 103 THR A O 1
ATOM 785 N N . ALA A 1 104 ? -5.946 4.015 10.512 1.00 89.69 104 ALA A N 1
ATOM 786 C CA . ALA A 1 104 ? -6.937 4.496 11.459 1.00 89.69 104 ALA A CA 1
ATOM 787 C C . ALA A 1 104 ? -7.339 5.935 11.117 1.00 89.69 104 ALA A C 1
ATOM 789 O O . ALA A 1 104 ? -6.492 6.754 10.751 1.00 89.69 104 ALA A O 1
ATOM 790 N N . HIS A 1 105 ? -8.619 6.245 11.296 1.00 80.94 105 HIS A N 1
ATOM 791 C CA . HIS A 1 105 ? -9.123 7.609 11.437 1.00 80.94 105 HIS A CA 1
ATOM 792 C C . HIS A 1 105 ? -9.966 7.696 12.715 1.00 80.94 105 HIS A C 1
ATOM 794 O O . HIS A 1 105 ? -10.162 6.712 13.426 1.00 80.94 105 HIS A O 1
ATOM 800 N N . TRP A 1 106 ? -10.461 8.888 13.038 1.00 73.75 106 TRP A N 1
ATOM 801 C CA . TRP A 1 106 ? -11.113 9.149 14.325 1.00 73.75 106 TRP A CA 1
ATOM 802 C C . TRP A 1 106 ? -12.383 8.315 14.599 1.00 73.75 106 TRP A C 1
ATOM 804 O O . TRP A 1 106 ? -12.766 8.173 15.756 1.00 73.75 106 TRP A O 1
ATOM 814 N N . LYS A 1 107 ? -13.029 7.778 13.556 1.00 72.56 107 LYS A N 1
ATOM 815 C CA . LYS A 1 107 ? -14.295 7.025 13.629 1.00 72.56 107 LYS A CA 1
ATOM 816 C C . LYS A 1 107 ? -14.164 5.529 13.360 1.00 72.56 107 LYS A C 1
ATOM 818 O O . LYS A 1 107 ? -15.136 4.808 13.549 1.00 72.56 107 LYS A O 1
ATOM 823 N N . GLY A 1 108 ? -13.010 5.071 12.891 1.00 85.88 108 GLY A N 1
ATOM 824 C CA . GLY A 1 108 ? -12.952 3.786 12.217 1.00 85.88 108 GLY A CA 1
ATOM 825 C C . GLY A 1 108 ? -11.560 3.409 11.750 1.00 85.88 108 GLY A C 1
ATOM 826 O O . GLY A 1 108 ? -10.567 4.109 11.979 1.00 85.88 108 GLY A O 1
ATOM 827 N N . VAL A 1 109 ? -11.504 2.261 11.089 1.00 92.06 109 VAL A N 1
ATOM 828 C CA . VAL A 1 109 ? -10.313 1.788 10.393 1.00 92.06 109 VAL A CA 1
ATOM 829 C C . VAL A 1 109 ? -10.684 1.592 8.934 1.00 92.06 109 VAL A C 1
ATOM 831 O O . VAL A 1 109 ? -11.593 0.832 8.624 1.00 92.06 109 VAL A O 1
ATOM 834 N N . LEU A 1 110 ? -9.978 2.276 8.042 1.00 93.81 110 LEU A N 1
ATOM 835 C CA . LEU A 1 110 ? -10.127 2.095 6.604 1.00 93.81 110 LEU A CA 1
ATOM 836 C C . LEU A 1 110 ? -9.142 1.031 6.152 1.00 93.81 110 LEU A C 1
ATOM 838 O O . LEU A 1 110 ? -7.972 1.082 6.539 1.00 93.81 110 LEU A O 1
ATOM 842 N N . VAL A 1 111 ? -9.603 0.098 5.328 1.00 94.94 111 VAL A N 1
ATOM 843 C CA . VAL A 1 111 ? -8.758 -0.916 4.701 1.00 94.94 111 VAL A CA 1
ATOM 844 C C . VAL A 1 111 ? -8.975 -0.900 3.198 1.00 94.94 111 VAL A C 1
ATOM 846 O O . VAL A 1 111 ? -10.091 -1.088 2.726 1.00 94.94 111 VAL A O 1
ATOM 849 N N . TRP A 1 112 ? -7.902 -0.722 2.441 1.00 95.62 112 TRP A N 1
ATOM 850 C CA . TRP A 1 112 ? -7.905 -0.856 0.989 1.00 95.62 112 TRP A CA 1
ATOM 851 C C . TRP A 1 112 ? -7.337 -2.214 0.609 1.00 95.62 112 TRP A C 1
ATOM 853 O O . TRP A 1 112 ? -6.302 -2.621 1.140 1.00 95.62 112 TRP A O 1
ATOM 863 N N . ALA A 1 113 ? -8.011 -2.897 -0.313 1.00 94.00 113 ALA A N 1
ATOM 864 C CA . ALA A 1 113 ? -7.468 -4.059 -1.000 1.00 94.00 113 ALA A CA 1
ATOM 865 C C . ALA A 1 113 ? -6.831 -3.586 -2.308 1.00 94.00 113 ALA A C 1
ATOM 867 O O . ALA A 1 113 ? -7.469 -2.872 -3.084 1.00 94.00 113 ALA A O 1
ATOM 868 N N . ILE A 1 114 ? -5.577 -3.959 -2.526 1.00 94.38 114 ILE A N 1
ATOM 869 C CA . ILE A 1 114 ? -4.805 -3.579 -3.702 1.00 94.38 114 ILE A CA 1
ATOM 870 C C . ILE A 1 114 ? -4.092 -4.801 -4.277 1.00 94.38 114 ILE A C 1
ATOM 872 O O . ILE A 1 114 ? -3.774 -5.741 -3.553 1.00 94.38 114 ILE A O 1
ATOM 876 N N . ASP A 1 115 ? -3.820 -4.758 -5.571 1.00 93.00 115 ASP A N 1
ATOM 877 C CA . ASP A 1 115 ? -2.923 -5.674 -6.253 1.00 93.00 115 ASP A CA 1
ATOM 878 C C . ASP A 1 115 ? -1.639 -4.898 -6.582 1.00 93.00 115 ASP A C 1
ATOM 880 O O . ASP A 1 115 ? -1.657 -4.016 -7.447 1.00 93.00 115 ASP A O 1
ATOM 884 N N . PRO A 1 116 ? -0.531 -5.139 -5.857 1.00 93.06 116 PRO A N 1
ATOM 885 C CA . PRO A 1 116 ? 0.720 -4.444 -6.120 1.00 93.06 116 PRO A CA 1
ATOM 886 C C . PRO A 1 116 ? 1.262 -4.698 -7.529 1.00 93.06 116 PRO A C 1
ATOM 888 O O . PRO A 1 116 ? 1.875 -3.797 -8.103 1.00 93.06 116 PRO A O 1
ATOM 891 N N . GLU A 1 117 ? 1.036 -5.887 -8.094 1.00 89.50 117 GLU A N 1
ATOM 892 C CA . GLU A 1 117 ? 1.555 -6.257 -9.413 1.00 89.50 117 GLU A CA 1
ATOM 893 C C . GLU A 1 117 ? 0.874 -5.447 -10.511 1.00 89.50 117 GLU A C 1
ATOM 895 O O . GLU A 1 117 ? 1.568 -4.932 -11.387 1.00 89.50 117 GLU A O 1
ATOM 900 N N . ALA A 1 118 ? -0.429 -5.179 -10.379 1.00 88.19 118 ALA A N 1
ATOM 901 C CA . ALA A 1 118 ? -1.166 -4.307 -11.297 1.00 88.19 118 ALA A CA 1
ATOM 902 C C . ALA A 1 118 ? -0.553 -2.896 -11.418 1.00 88.19 118 ALA A C 1
ATOM 904 O O . ALA A 1 118 ? -0.681 -2.238 -12.450 1.00 88.19 118 ALA A O 1
ATOM 905 N N . PHE A 1 119 ? 0.134 -2.409 -10.378 1.00 89.50 119 PHE A N 1
ATOM 906 C CA . PHE A 1 119 ? 0.827 -1.117 -10.409 1.00 89.50 119 PHE A CA 1
ATOM 907 C C . PHE A 1 119 ? 2.299 -1.221 -10.814 1.00 89.50 119 PHE A C 1
ATOM 909 O O . PHE A 1 119 ? 2.896 -0.229 -11.248 1.00 89.50 119 PHE A O 1
ATOM 916 N N . LEU A 1 120 ? 2.919 -2.384 -10.647 1.00 87.00 120 LEU A N 1
ATOM 917 C CA . LEU A 1 120 ? 4.354 -2.573 -10.820 1.00 87.00 120 LEU A CA 1
ATOM 918 C C . LEU A 1 120 ? 4.715 -3.137 -12.198 1.00 87.00 120 LEU A C 1
ATOM 920 O O . LEU A 1 120 ? 5.635 -2.593 -12.818 1.00 87.00 120 LEU A O 1
ATOM 924 N N . ASP A 1 121 ? 3.988 -4.147 -12.684 1.00 75.12 121 ASP A N 1
ATOM 925 C CA . ASP A 1 121 ? 4.265 -4.829 -13.950 1.00 75.12 121 ASP A CA 1
ATOM 926 C C . ASP A 1 121 ? 3.660 -4.066 -15.155 1.00 75.12 121 ASP A C 1
ATOM 928 O O . ASP A 1 121 ? 2.452 -3.840 -15.202 1.00 75.12 121 ASP A O 1
ATOM 932 N N . PRO A 1 122 ? 4.477 -3.664 -16.149 1.00 59.41 122 PRO A N 1
ATOM 933 C CA . PRO A 1 122 ? 4.004 -3.092 -17.415 1.00 59.41 122 PRO A CA 1
ATOM 934 C C . PRO A 1 122 ? 3.055 -3.947 -18.242 1.00 59.41 122 PRO A C 1
ATOM 936 O O . PRO A 1 122 ? 2.330 -3.409 -19.071 1.00 59.41 122 PRO A O 1
ATOM 939 N N . PHE A 1 123 ? 3.193 -5.265 -18.143 1.00 58.56 123 PHE A N 1
ATOM 940 C CA . PHE A 1 123 ? 2.748 -6.206 -19.169 1.00 58.56 123 PHE A CA 1
ATOM 941 C C . PHE A 1 123 ? 1.497 -6.978 -18.759 1.00 58.56 123 PHE A C 1
ATOM 943 O O . PHE A 1 123 ? 0.912 -7.668 -19.588 1.00 58.56 123 PHE A O 1
ATOM 950 N N . GLU A 1 124 ? 1.087 -6.829 -17.502 1.00 56.97 124 GLU A N 1
ATOM 951 C CA . GLU A 1 124 ? -0.214 -7.267 -16.999 1.00 56.97 124 GLU A CA 1
ATOM 952 C C . GLU A 1 124 ? -1.337 -6.292 -17.402 1.00 56.97 124 GLU A C 1
ATOM 954 O O . GLU A 1 124 ? -2.509 -6.595 -17.199 1.00 56.97 124 GLU A O 1
ATOM 959 N N . ASP A 1 125 ? -1.011 -5.136 -18.005 1.00 53.84 125 ASP A N 1
ATOM 960 C CA . ASP A 1 125 ? -2.006 -4.203 -18.532 1.00 53.84 125 ASP A CA 1
ATOM 961 C C . ASP A 1 125 ? -2.317 -4.480 -20.023 1.00 53.84 125 ASP A C 1
ATOM 963 O O . ASP A 1 125 ? -1.556 -4.061 -20.899 1.00 53.84 125 ASP A O 1
ATOM 967 N N . PRO A 1 126 ? -3.445 -5.141 -20.362 1.00 49.53 126 PRO A N 1
ATOM 968 C CA . PRO A 1 126 ? -3.826 -5.418 -21.749 1.00 49.53 126 PRO A CA 1
ATOM 969 C C . PRO A 1 126 ? -4.159 -4.169 -22.581 1.00 49.53 126 PRO A C 1
ATOM 971 O O . PRO A 1 126 ? -4.365 -4.299 -23.787 1.00 49.53 126 PRO A O 1
ATOM 974 N N . SER A 1 127 ? -4.253 -2.979 -21.975 1.00 49.09 127 SER A N 1
ATOM 975 C CA . SER A 1 127 ? -4.458 -1.719 -22.704 1.00 49.09 127 SER A CA 1
ATOM 976 C C . SER A 1 127 ? -3.162 -1.114 -23.248 1.00 49.09 127 SER A C 1
ATOM 978 O O . SER A 1 127 ? -3.218 -0.199 -24.068 1.00 49.09 127 SER A O 1
ATOM 980 N N . VAL A 1 128 ? -2.003 -1.643 -22.843 1.00 51.75 128 VAL A N 1
ATOM 981 C CA . VAL A 1 128 ? -0.696 -1.225 -23.350 1.00 51.75 128 VAL A CA 1
ATOM 982 C C . VAL A 1 128 ? -0.295 -2.159 -24.491 1.00 51.75 128 VAL A C 1
ATOM 984 O O . VAL A 1 128 ? 0.153 -3.285 -24.262 1.00 51.75 128 VAL A O 1
ATOM 987 N N . ASP A 1 129 ? -0.432 -1.706 -25.743 1.00 48.91 129 ASP A N 1
ATOM 988 C CA . ASP A 1 129 ? 0.169 -2.429 -26.865 1.00 48.91 129 ASP A CA 1
ATOM 989 C C . ASP A 1 129 ? 1.693 -2.324 -26.735 1.00 48.91 129 ASP A C 1
ATOM 991 O O . ASP A 1 129 ? 2.306 -1.281 -26.964 1.00 48.91 129 ASP A O 1
ATOM 995 N N . VAL A 1 130 ? 2.320 -3.429 -26.333 1.00 49.44 130 VAL A N 1
ATOM 996 C CA . VAL A 1 130 ? 3.769 -3.539 -26.108 1.00 49.44 130 VAL A CA 1
ATOM 997 C C . VAL A 1 130 ? 4.573 -3.148 -27.357 1.00 49.44 130 VAL A C 1
ATOM 999 O O . VAL A 1 130 ? 5.757 -2.828 -27.259 1.00 49.44 130 VAL A O 1
ATOM 1002 N N . LYS A 1 131 ? 3.941 -3.146 -28.538 1.00 42.66 131 LYS A N 1
ATOM 1003 C CA . LYS A 1 131 ? 4.546 -2.713 -29.802 1.00 42.66 131 LYS A CA 1
ATOM 1004 C C . LYS A 1 131 ? 4.613 -1.190 -29.977 1.00 42.66 131 LYS A C 1
ATOM 1006 O O . LYS A 1 131 ? 5.402 -0.740 -30.800 1.00 42.66 131 LYS A O 1
ATOM 1011 N N . GLU A 1 132 ? 3.852 -0.404 -29.213 1.00 44.06 132 GLU A N 1
ATOM 1012 C CA . GLU A 1 132 ? 3.875 1.071 -29.255 1.00 44.06 132 GLU A CA 1
ATOM 1013 C C . GLU A 1 132 ? 4.830 1.707 -28.227 1.00 44.06 132 GLU A C 1
ATOM 1015 O O . GLU A 1 132 ? 5.111 2.908 -28.301 1.00 44.06 132 GLU A O 1
ATOM 1020 N N . LEU A 1 133 ? 5.433 0.902 -27.338 1.00 49.38 133 LEU A N 1
ATOM 1021 C CA . LEU A 1 133 ? 6.502 1.338 -26.420 1.00 49.38 133 LEU A CA 1
ATOM 1022 C C . LEU A 1 133 ? 7.766 1.853 -27.134 1.00 49.38 133 LEU A C 1
ATOM 1024 O O . LEU A 1 133 ? 8.666 2.383 -26.489 1.00 49.38 133 LEU A O 1
ATOM 1028 N N . ASP A 1 134 ? 7.846 1.716 -28.458 1.00 42.34 134 ASP A N 1
ATOM 1029 C CA . ASP A 1 134 ? 8.947 2.249 -29.255 1.00 42.34 134 ASP A CA 1
ATOM 1030 C C . ASP A 1 134 ? 8.804 3.750 -29.591 1.00 42.34 134 ASP A C 1
ATOM 1032 O O . ASP A 1 134 ? 9.767 4.329 -30.103 1.00 42.34 134 ASP A O 1
ATOM 1036 N N . SER A 1 135 ? 7.663 4.405 -29.304 1.00 46.44 135 SER A N 1
ATOM 1037 C CA . SER A 1 135 ? 7.438 5.801 -29.739 1.00 46.44 135 SER A CA 1
ATOM 1038 C C . SER A 1 135 ? 6.683 6.760 -28.804 1.00 46.44 135 SER A C 1
ATOM 1040 O O . SER A 1 135 ? 6.575 7.936 -29.154 1.00 46.44 135 SER A O 1
ATOM 1042 N N . ALA A 1 136 ? 6.192 6.342 -27.636 1.00 42.81 136 ALA A N 1
ATOM 1043 C CA . ALA A 1 136 ? 5.378 7.207 -26.775 1.00 42.81 136 ALA A CA 1
ATOM 1044 C C . ALA A 1 136 ? 6.039 7.463 -25.414 1.00 42.81 136 ALA A C 1
ATOM 1046 O O . ALA A 1 136 ? 6.379 6.530 -24.698 1.00 42.81 136 ALA A O 1
ATOM 1047 N N . ASP A 1 137 ? 6.219 8.750 -25.106 1.00 51.09 137 ASP A N 1
ATOM 1048 C CA . ASP A 1 137 ? 6.552 9.346 -23.807 1.00 51.09 137 ASP A CA 1
ATOM 1049 C C . ASP A 1 137 ? 6.508 8.361 -22.618 1.00 51.09 137 ASP A C 1
ATOM 1051 O O . ASP A 1 137 ? 5.437 8.050 -22.094 1.00 51.09 137 ASP A O 1
ATOM 1055 N N . ASP A 1 138 ? 7.686 7.925 -22.146 1.00 54.50 138 ASP A N 1
ATOM 1056 C CA . ASP A 1 138 ? 7.897 6.994 -21.018 1.00 54.50 138 ASP A CA 1
ATOM 1057 C C . ASP A 1 138 ? 7.145 7.397 -19.726 1.00 54.50 138 ASP A C 1
ATOM 1059 O O . ASP A 1 138 ? 7.020 6.619 -18.771 1.00 54.50 138 ASP A O 1
ATOM 1063 N N . SER A 1 139 ? 6.632 8.634 -19.674 1.00 55.50 139 SER A N 1
ATOM 1064 C CA . SER A 1 139 ? 5.726 9.115 -18.637 1.00 55.50 139 SER A CA 1
ATOM 1065 C C . SER A 1 139 ? 4.408 8.340 -18.593 1.00 55.50 139 SER A C 1
ATOM 1067 O O . SER A 1 139 ? 3.907 8.099 -17.495 1.00 55.50 139 SER A O 1
ATOM 1069 N N . GLU A 1 140 ? 3.847 7.925 -19.730 1.00 58.28 140 GLU A N 1
ATOM 1070 C CA . GLU A 1 140 ? 2.551 7.244 -19.812 1.00 58.28 140 GLU A CA 1
ATOM 1071 C C . GLU A 1 140 ? 2.625 5.833 -19.228 1.00 58.28 140 GLU A C 1
ATOM 1073 O O . GLU A 1 140 ? 1.813 5.495 -18.368 1.00 58.28 140 GLU A O 1
ATOM 1078 N N . TYR A 1 141 ? 3.696 5.095 -19.537 1.00 61.06 141 TYR A N 1
ATOM 1079 C CA . TYR A 1 141 ? 3.999 3.810 -18.906 1.00 61.06 141 TYR A CA 1
ATOM 1080 C C . TYR A 1 141 ? 4.010 3.911 -17.375 1.00 61.06 141 TYR A C 1
ATOM 1082 O O . TYR A 1 141 ? 3.394 3.110 -16.678 1.00 61.06 141 TYR A O 1
ATOM 1090 N N . ALA A 1 142 ? 4.721 4.899 -16.832 1.00 63.50 142 ALA A N 1
ATOM 1091 C CA . ALA A 1 142 ? 4.933 4.979 -15.394 1.00 63.50 142 ALA A CA 1
ATOM 1092 C C . ALA A 1 142 ? 3.729 5.552 -14.629 1.00 63.50 142 ALA A C 1
ATOM 1094 O O . ALA A 1 142 ? 3.666 5.423 -13.405 1.00 63.50 142 ALA A O 1
ATOM 1095 N N . SER A 1 143 ? 2.792 6.193 -15.331 1.00 64.00 143 SER A N 1
ATOM 1096 C CA . SER A 1 143 ? 1.648 6.879 -14.727 1.00 64.00 143 SER A CA 1
ATOM 1097 C C . SER A 1 143 ? 0.296 6.221 -14.990 1.00 64.00 143 SER A C 1
ATOM 1099 O O . SER A 1 143 ? -0.633 6.521 -14.247 1.00 64.00 143 SER A O 1
ATOM 1101 N N . SER A 1 144 ? 0.188 5.314 -15.965 1.00 65.81 144 SER A N 1
ATOM 1102 C CA . SER A 1 144 ? -1.064 4.622 -16.305 1.00 65.81 144 SER A CA 1
ATOM 1103 C C . SER A 1 144 ? -1.168 3.187 -15.763 1.00 65.81 144 SER A C 1
ATOM 1105 O O . SER A 1 144 ? -2.054 2.437 -16.158 1.00 65.81 144 SER A O 1
ATOM 1107 N N . CYS A 1 145 ? -0.286 2.775 -14.846 1.00 75.44 145 CYS A N 1
ATOM 1108 C CA . CYS A 1 145 ? -0.327 1.422 -14.281 1.00 75.44 145 CYS A CA 1
ATOM 1109 C C . CYS A 1 145 ? -1.609 1.176 -13.467 1.00 75.44 145 CYS A C 1
ATOM 1111 O O . CYS A 1 145 ? -2.075 2.054 -12.736 1.00 75.44 145 CYS A O 1
ATOM 1113 N N . GLY A 1 146 ? -2.144 -0.041 -13.562 1.00 75.75 146 GLY A N 1
ATOM 1114 C CA . GLY A 1 146 ? -3.354 -0.479 -12.869 1.00 75.75 146 GLY A CA 1
ATOM 1115 C C . GLY A 1 146 ? -4.657 -0.053 -13.549 1.00 75.75 146 GLY A C 1
ATOM 1116 O O . GLY A 1 146 ? -5.727 -0.354 -13.028 1.00 75.75 146 GLY A O 1
ATOM 1117 N N . HIS A 1 147 ? -4.611 0.638 -14.693 1.00 76.12 147 HIS A N 1
ATOM 1118 C CA . HIS A 1 147 ? -5.814 1.157 -15.360 1.00 76.12 147 HIS A CA 1
ATOM 1119 C C . HIS A 1 147 ? -6.739 0.046 -15.840 1.00 76.12 147 HIS A C 1
ATOM 1121 O O . HIS A 1 147 ? -7.933 0.088 -15.552 1.00 76.12 147 HIS A O 1
ATOM 1127 N N . SER A 1 148 ? -6.200 -0.946 -16.540 1.00 75.50 148 SER A N 1
ATOM 1128 C CA . SER A 1 148 ? -6.971 -2.110 -16.997 1.00 75.50 148 SER A CA 1
ATOM 1129 C C . SER A 1 148 ? -7.536 -2.931 -15.838 1.00 75.50 148 SER A C 1
ATOM 1131 O O . SER A 1 148 ? -8.711 -3.300 -15.847 1.00 75.50 148 SER A O 1
ATOM 1133 N N . PHE A 1 149 ? -6.719 -3.169 -14.810 1.00 83.06 149 PHE A N 1
ATOM 1134 C CA . PHE A 1 149 ? -7.102 -3.960 -13.645 1.00 83.06 149 PHE A CA 1
ATOM 1135 C C . PHE A 1 149 ? -8.228 -3.283 -12.848 1.00 83.06 149 PHE A C 1
ATOM 1137 O O . PHE A 1 149 ? -9.187 -3.928 -12.427 1.00 83.06 149 PHE A O 1
ATOM 1144 N N . TYR A 1 150 ? -8.159 -1.957 -12.703 1.00 85.81 150 TYR A N 1
ATOM 1145 C CA . TYR A 1 150 ? -9.118 -1.140 -11.959 1.00 85.81 150 TYR A CA 1
ATOM 1146 C C . TYR A 1 150 ? -10.075 -0.349 -12.856 1.00 85.81 150 TYR A C 1
ATOM 1148 O O . TYR A 1 150 ? -10.562 0.712 -12.468 1.00 85.81 150 TYR A O 1
ATOM 1156 N N . GLN A 1 151 ? -10.398 -0.871 -14.041 1.00 83.00 151 GLN A N 1
ATOM 1157 C CA . GLN A 1 151 ? -11.219 -0.184 -15.049 1.00 83.00 151 GLN A CA 1
ATOM 1158 C C . GLN A 1 151 ? -12.606 0.273 -14.556 1.00 83.00 151 GLN A C 1
ATOM 1160 O O . GLN A 1 151 ? -13.196 1.190 -15.123 1.00 83.00 151 GLN A O 1
ATOM 1165 N N . VAL A 1 152 ? -13.136 -0.365 -13.508 1.00 87.38 152 VAL A N 1
ATOM 1166 C CA . VAL A 1 152 ? -14.438 -0.033 -12.905 1.00 87.38 152 VAL A CA 1
ATOM 1167 C C . VAL A 1 152 ? -14.370 1.118 -11.898 1.00 87.38 152 VAL A C 1
ATOM 1169 O O . VAL A 1 152 ? -15.413 1.597 -11.455 1.00 87.38 152 VAL A O 1
ATOM 1172 N N . TYR A 1 153 ? -13.170 1.547 -11.504 1.00 87.38 153 TYR A N 1
ATOM 1173 C CA . TYR A 1 153 ? -12.976 2.609 -10.523 1.00 87.38 153 TYR A CA 1
ATOM 1174 C C . TYR A 1 153 ? -12.844 3.991 -11.167 1.00 87.38 153 TYR A C 1
ATOM 1176 O O . TYR A 1 153 ? -12.427 4.152 -12.315 1.00 87.38 153 TYR A O 1
ATOM 1184 N N . GLU A 1 154 ? -13.216 5.013 -10.393 1.00 90.81 154 GLU A N 1
ATOM 1185 C CA . GLU A 1 154 ? -13.050 6.412 -10.783 1.00 90.81 154 GLU A CA 1
ATOM 1186 C C . GLU A 1 154 ? -11.562 6.755 -10.960 1.00 90.81 154 GLU A C 1
ATOM 1188 O O . GLU A 1 154 ? -10.673 6.118 -10.388 1.00 90.81 154 GLU A O 1
ATOM 1193 N N . ARG A 1 155 ? -11.281 7.795 -11.749 1.00 87.69 155 ARG A N 1
ATOM 1194 C CA . ARG A 1 155 ? -9.931 8.311 -11.980 1.00 87.69 155 ARG A CA 1
ATOM 1195 C C . ARG A 1 155 ? -9.829 9.784 -11.614 1.00 87.69 155 ARG A C 1
ATOM 1197 O O . ARG A 1 155 ? -10.701 10.580 -11.948 1.00 87.69 155 ARG A O 1
ATOM 1204 N N . VAL A 1 156 ? -8.703 10.152 -11.007 1.00 84.56 156 VAL A N 1
ATOM 1205 C CA . VAL A 1 156 ? -8.308 11.548 -10.781 1.00 84.56 156 VAL A CA 1
ATOM 1206 C C . VAL A 1 156 ? -6.978 11.781 -11.486 1.00 84.56 156 VAL A C 1
ATOM 1208 O O . VAL A 1 156 ? -5.919 11.336 -11.038 1.00 84.56 156 VAL A O 1
ATOM 1211 N N . GLY A 1 157 ? -7.031 12.468 -12.628 1.00 84.62 157 GLY A N 1
ATOM 1212 C CA . GLY A 1 157 ? -5.887 12.557 -13.533 1.00 84.62 157 GLY A CA 1
ATOM 1213 C C . GLY A 1 157 ? -5.509 11.169 -14.054 1.00 84.62 157 GLY A C 1
ATOM 1214 O O . GLY A 1 157 ? -6.336 10.497 -14.662 1.00 84.62 157 GLY A O 1
ATOM 1215 N N . LYS A 1 158 ? -4.269 10.741 -13.796 1.00 81.12 158 LYS A N 1
ATOM 1216 C CA . LYS A 1 158 ? -3.765 9.410 -14.177 1.00 81.12 158 LYS A CA 1
ATOM 1217 C C . LYS A 1 158 ? -3.856 8.366 -13.053 1.00 81.12 158 LYS A C 1
ATOM 1219 O O . LYS A 1 158 ? -3.540 7.208 -13.282 1.00 81.12 158 LYS A O 1
ATOM 1224 N N . ALA A 1 159 ? -4.294 8.752 -11.856 1.00 86.69 159 ALA A N 1
ATOM 1225 C CA . ALA A 1 159 ? -4.380 7.847 -10.716 1.00 86.69 159 ALA A CA 1
ATOM 1226 C C . ALA A 1 159 ? -5.776 7.220 -10.601 1.00 86.69 159 ALA A C 1
ATOM 1228 O O . ALA A 1 159 ? -6.784 7.924 -10.719 1.00 86.69 159 ALA A O 1
ATOM 1229 N N . VAL A 1 160 ? -5.834 5.919 -10.309 1.00 91.19 160 VAL A N 1
ATOM 1230 C CA . VAL A 1 160 ? -7.091 5.219 -9.990 1.00 91.19 160 VAL A CA 1
ATOM 1231 C C . VAL A 1 160 ? -7.533 5.537 -8.560 1.00 91.19 160 VAL A C 1
ATOM 1233 O O . VAL A 1 160 ? -6.700 5.697 -7.669 1.00 91.19 160 VAL A O 1
ATOM 1236 N N . VAL A 1 161 ? -8.833 5.662 -8.315 1.00 94.19 161 VAL A N 1
ATOM 1237 C CA . VAL A 1 161 ? -9.391 5.951 -6.987 1.00 94.19 161 VAL A CA 1
ATOM 1238 C C . VAL A 1 161 ? -9.865 4.649 -6.354 1.00 94.19 161 VAL A C 1
ATOM 1240 O O . VAL A 1 161 ? -10.840 4.058 -6.805 1.00 94.19 161 VAL A O 1
ATOM 1243 N N . ILE A 1 162 ? -9.183 4.199 -5.303 1.00 95.00 162 ILE A N 1
ATOM 1244 C CA . ILE A 1 162 ? -9.493 2.933 -4.633 1.00 95.00 162 ILE A CA 1
ATOM 1245 C C . ILE A 1 162 ? -10.331 3.230 -3.384 1.00 95.00 162 ILE A C 1
ATOM 1247 O O . ILE A 1 162 ? -9.827 3.891 -2.467 1.00 95.00 162 ILE A O 1
ATOM 1251 N N . PRO A 1 163 ? -11.588 2.760 -3.314 1.00 94.69 163 PRO A N 1
ATOM 1252 C CA . PRO A 1 163 ? -12.421 2.943 -2.134 1.00 94.69 163 PRO A CA 1
ATOM 1253 C C . PRO A 1 163 ? -11.987 2.000 -0.997 1.00 94.69 163 PRO A C 1
ATOM 1255 O O . PRO A 1 163 ? -11.549 0.876 -1.258 1.00 94.69 163 PRO A O 1
ATOM 1258 N N . PRO A 1 164 ? -12.107 2.423 0.271 1.00 94.25 164 PRO A N 1
ATOM 1259 C CA . PRO A 1 164 ? -11.838 1.563 1.411 1.00 94.25 164 PRO A CA 1
ATOM 1260 C C . PRO A 1 164 ? -13.047 0.691 1.757 1.00 94.25 164 PRO A C 1
ATOM 1262 O O . PRO A 1 164 ? -14.199 1.037 1.496 1.00 94.25 164 PRO A O 1
ATOM 1265 N N . VAL A 1 165 ? -12.774 -0.392 2.474 1.00 92.31 165 VAL A N 1
ATOM 1266 C CA . VAL A 1 165 ? -13.726 -1.021 3.385 1.00 92.31 165 VAL A CA 1
ATOM 1267 C C . VAL A 1 165 ? -13.539 -0.390 4.761 1.00 92.31 165 VAL A C 1
ATOM 1269 O O . VAL A 1 165 ? -12.437 -0.406 5.312 1.00 92.31 165 VAL A O 1
ATOM 1272 N N . GLU A 1 166 ? -14.608 0.169 5.322 1.00 91.69 166 GLU A N 1
ATOM 1273 C CA . GLU A 1 166 ? -14.594 0.716 6.678 1.00 91.69 166 GLU A CA 1
ATOM 1274 C C . GLU A 1 166 ? -14.904 -0.390 7.691 1.00 91.69 166 GLU A C 1
ATOM 1276 O O . GLU A 1 166 ? -15.938 -1.060 7.631 1.00 91.69 166 GLU A O 1
ATOM 1281 N N . LEU A 1 167 ? -13.983 -0.596 8.627 1.00 90.56 167 LEU A N 1
ATOM 1282 C CA . LEU A 1 167 ? -14.136 -1.530 9.727 1.00 90.56 167 LEU A CA 1
ATOM 1283 C C . LEU A 1 167 ? -14.663 -0.791 10.961 1.00 90.56 167 LEU A C 1
ATOM 1285 O O . LEU A 1 167 ? -14.132 0.267 11.324 1.00 90.56 167 LEU A O 1
ATOM 1289 N N . PRO A 1 168 ? -15.662 -1.364 11.655 1.00 85.38 168 PRO A N 1
ATOM 1290 C CA . PRO A 1 168 ? -16.252 -0.733 12.820 1.00 85.38 168 PRO A CA 1
ATOM 1291 C C . PRO A 1 168 ? -15.235 -0.656 13.955 1.00 85.38 168 PRO A C 1
ATOM 1293 O O . PRO A 1 168 ? -14.512 -1.619 14.246 1.00 85.38 168 PRO A O 1
ATOM 1296 N N . ASN A 1 169 ? -15.215 0.494 14.619 1.00 82.69 169 ASN A N 1
ATOM 1297 C CA . ASN A 1 169 ? -14.404 0.727 15.795 1.00 82.69 169 ASN A CA 1
ATOM 1298 C C . ASN A 1 169 ? -15.034 1.834 16.649 1.00 82.69 169 ASN A C 1
ATOM 1300 O O . ASN A 1 169 ? -15.475 2.852 16.130 1.00 82.69 169 ASN A O 1
ATOM 1304 N N . ASP A 1 170 ? -15.080 1.638 17.961 1.00 81.56 170 ASP A N 1
ATOM 1305 C CA . ASP A 1 170 ? -15.763 2.526 18.908 1.00 81.56 170 ASP A CA 1
ATOM 1306 C C . ASP A 1 170 ? -14.800 3.317 19.802 1.00 81.56 170 ASP A C 1
ATOM 1308 O O . ASP A 1 170 ? -15.212 3.932 20.781 1.00 81.56 170 ASP A O 1
ATOM 1312 N N . SER A 1 171 ? -13.506 3.297 19.483 1.00 84.69 171 SER A N 1
ATOM 1313 C CA . SER A 1 171 ? -12.461 3.925 20.290 1.00 84.69 171 SER A CA 1
ATOM 1314 C C . SER A 1 171 ? -11.347 4.499 19.425 1.00 84.69 171 SER A C 1
ATOM 1316 O O . SER A 1 171 ? -11.220 4.170 18.253 1.00 84.69 171 SER A O 1
ATOM 1318 N N . VAL A 1 172 ? -10.479 5.329 19.991 1.00 85.88 172 VAL A N 1
ATOM 1319 C CA . VAL A 1 172 ? -9.298 5.805 19.263 1.00 85.88 172 VAL A CA 1
ATOM 1320 C C . VAL A 1 172 ? -8.315 4.647 19.091 1.00 85.88 172 VAL A C 1
ATOM 1322 O O . VAL A 1 172 ? -7.955 3.985 20.064 1.00 85.88 172 VAL A O 1
ATOM 1325 N N . VAL A 1 173 ? -7.866 4.405 17.858 1.00 89.56 173 VAL A N 1
ATOM 1326 C CA . VAL A 1 173 ? -6.769 3.470 17.575 1.00 89.56 173 VAL A CA 1
ATOM 1327 C C . VAL A 1 173 ? -5.443 4.206 17.725 1.00 89.56 173 VAL A C 1
ATOM 1329 O O . VAL A 1 173 ? -5.252 5.273 17.151 1.00 89.56 173 VAL A O 1
ATOM 1332 N N . HIS A 1 174 ? -4.514 3.621 18.474 1.00 88.94 174 HIS A N 1
ATOM 1333 C CA . HIS A 1 174 ? -3.171 4.149 18.711 1.00 88.94 174 HIS A CA 1
ATOM 1334 C C . HIS A 1 174 ? -2.101 3.454 17.865 1.00 88.94 174 HIS A C 1
ATOM 1336 O O . HIS A 1 174 ? -1.082 4.063 17.548 1.00 88.94 174 HIS A O 1
ATOM 1342 N N . LYS A 1 175 ? -2.311 2.180 17.510 1.00 92.44 175 LYS A N 1
ATOM 1343 C CA . LYS A 1 175 ? -1.423 1.392 16.641 1.00 92.44 175 LYS A CA 1
ATOM 1344 C C . LYS A 1 175 ? -2.227 0.393 15.821 1.00 92.44 175 LYS A C 1
ATOM 1346 O O . LYS A 1 175 ? -3.216 -0.133 16.325 1.00 92.44 175 LYS A O 1
ATOM 1351 N N . LEU A 1 176 ? -1.756 0.099 14.613 1.00 94.94 176 LEU A N 1
ATOM 1352 C CA . LEU A 1 176 ? -2.269 -0.958 13.744 1.00 94.94 176 LEU A CA 1
ATOM 1353 C C . LEU A 1 176 ? -1.130 -1.891 13.332 1.00 94.94 176 LEU A C 1
ATOM 1355 O O . LEU A 1 176 ? -0.004 -1.437 13.134 1.00 94.94 176 LEU A O 1
ATOM 1359 N N . ALA A 1 177 ? -1.427 -3.179 13.194 1.00 96.25 177 ALA A N 1
ATOM 1360 C CA . ALA A 1 177 ? -0.497 -4.161 12.651 1.00 96.25 177 ALA A CA 1
ATOM 1361 C C . ALA A 1 177 ? -1.251 -5.326 12.009 1.00 96.25 177 ALA A C 1
ATOM 1363 O O . ALA A 1 177 ? -2.187 -5.869 12.600 1.00 96.25 177 ALA A O 1
ATOM 1364 N N . PHE A 1 178 ? -0.820 -5.731 10.819 1.00 95.62 178 PHE A N 1
ATOM 1365 C CA . PHE A 1 178 ? -1.281 -6.970 10.209 1.00 95.62 178 PHE A CA 1
ATOM 1366 C C . PHE A 1 178 ? -0.548 -8.178 10.801 1.00 95.62 178 PHE A C 1
ATOM 1368 O O . PHE A 1 178 ? 0.633 -8.107 11.141 1.00 95.62 178 PHE A O 1
ATOM 1375 N N . VAL A 1 179 ? -1.259 -9.299 10.906 1.00 95.00 179 VAL A N 1
ATOM 1376 C CA . VAL A 1 179 ? -0.711 -10.626 11.200 1.00 95.00 179 VAL A CA 1
ATOM 1377 C C . VAL A 1 179 ? -1.080 -11.535 10.030 1.00 95.00 179 VAL A C 1
ATOM 1379 O O . VAL A 1 179 ? -2.209 -12.020 9.938 1.00 95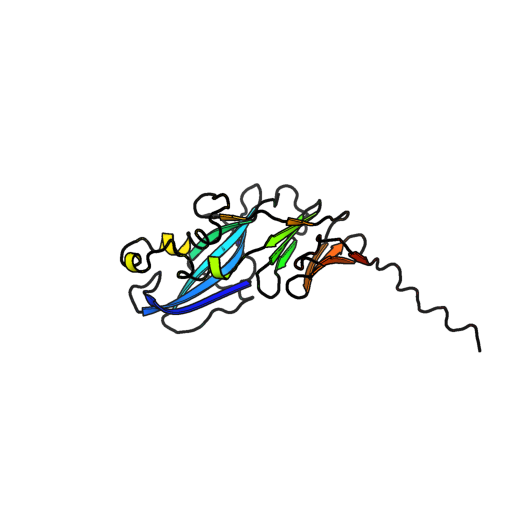.00 179 VAL A O 1
ATOM 1382 N N . GLY A 1 180 ? -0.125 -11.740 9.122 1.00 93.44 180 GLY A N 1
ATOM 1383 C CA . GLY A 1 180 ? -0.388 -12.331 7.807 1.00 93.44 180 GLY A CA 1
ATOM 1384 C C . GLY A 1 180 ? -1.130 -11.353 6.891 1.00 93.44 180 GLY A C 1
ATOM 1385 O O . GLY A 1 180 ? -0.938 -10.143 7.004 1.00 93.44 180 GLY A O 1
ATOM 1386 N N . GLU A 1 181 ? -1.992 -11.874 6.015 1.00 92.94 181 GLU A N 1
ATOM 1387 C CA . GLU A 1 181 ? -2.763 -11.035 5.086 1.00 92.94 181 GLU A CA 1
ATOM 1388 C C . GLU A 1 181 ? -4.080 -10.540 5.673 1.00 92.94 181 GLU A C 1
ATOM 1390 O O . GLU A 1 181 ? -4.402 -9.362 5.587 1.00 92.94 181 GLU A O 1
ATOM 1395 N N . ASP A 1 182 ? -4.851 -11.422 6.303 1.00 92.12 182 ASP A N 1
ATOM 1396 C CA . ASP A 1 182 ? -6.275 -11.149 6.521 1.00 92.12 182 ASP A CA 1
ATOM 1397 C C . ASP A 1 182 ? -6.631 -10.727 7.945 1.00 92.12 182 ASP A C 1
ATOM 1399 O O . ASP A 1 182 ? -7.790 -10.419 8.223 1.00 92.12 182 ASP A O 1
ATOM 1403 N N . LYS A 1 183 ? -5.666 -10.723 8.868 1.00 94.31 183 LYS A N 1
ATOM 1404 C CA . LYS A 1 183 ? -5.908 -10.331 10.258 1.00 94.31 183 LYS A CA 1
ATOM 1405 C C . LYS A 1 183 ? -5.240 -9.010 10.563 1.00 94.31 183 LYS A C 1
ATOM 1407 O O . LYS A 1 183 ? -4.019 -8.898 10.507 1.00 94.31 183 LYS A O 1
ATOM 1412 N N . LEU A 1 184 ? -6.048 -8.039 10.963 1.00 96.12 184 LEU A N 1
ATOM 1413 C CA . LEU A 1 184 ? -5.588 -6.740 11.426 1.00 96.12 184 LEU A CA 1
ATOM 1414 C C . LEU A 1 184 ? -5.804 -6.638 12.929 1.00 96.12 184 LEU A C 1
ATOM 1416 O O . LEU A 1 184 ? -6.884 -6.950 13.427 1.00 96.12 184 LEU A O 1
ATOM 1420 N N . TYR A 1 185 ? -4.788 -6.179 13.644 1.00 95.88 185 TYR A N 1
ATOM 1421 C CA . TYR A 1 185 ? -4.858 -5.868 15.063 1.00 95.88 185 TYR A CA 1
ATOM 1422 C C . TYR A 1 185 ? -4.738 -4.366 15.270 1.00 95.88 185 TYR A C 1
ATOM 1424 O O . TYR A 1 185 ? -3.934 -3.699 14.620 1.00 95.88 185 TYR A O 1
ATOM 1432 N N . GLY A 1 186 ? -5.527 -3.850 16.206 1.00 94.25 186 GLY A N 1
ATOM 1433 C CA . GLY A 1 186 ? -5.482 -2.468 16.650 1.00 94.25 186 GLY A CA 1
ATOM 1434 C C . GLY A 1 186 ? -5.292 -2.390 18.156 1.00 94.25 186 GLY A C 1
ATOM 1435 O O . GLY A 1 186 ? -5.967 -3.091 18.907 1.00 94.25 186 GLY A O 1
ATOM 1436 N N . LEU A 1 187 ? -4.392 -1.524 18.614 1.00 92.81 187 LEU A N 1
ATOM 1437 C CA . LEU A 1 187 ? -4.343 -1.134 20.022 1.00 92.81 187 LEU A CA 1
ATOM 1438 C C . LEU A 1 187 ? -5.212 0.106 20.203 1.00 92.81 187 LEU A C 1
ATOM 1440 O O . LEU A 1 187 ? -4.927 1.137 19.598 1.00 92.81 187 LEU A O 1
ATOM 1444 N N . THR A 1 188 ? -6.249 0.009 21.024 1.00 90.56 188 THR A N 1
ATOM 1445 C CA . THR A 1 188 ? -7.202 1.096 21.285 1.00 90.56 188 THR A CA 1
ATOM 1446 C C . THR A 1 188 ? -7.154 1.544 22.739 1.00 90.56 188 THR A C 1
ATOM 1448 O O . THR A 1 188 ? -6.551 0.870 23.577 1.00 90.56 188 THR A O 1
ATOM 1451 N N . GLY A 1 189 ? -7.853 2.635 23.059 1.00 85.25 189 GLY A N 1
ATOM 1452 C CA . GLY A 1 189 ? -8.069 3.062 24.445 1.00 85.25 189 GLY A CA 1
ATOM 1453 C C . GLY A 1 189 ? -8.781 2.019 25.323 1.00 85.25 189 GLY A C 1
ATOM 1454 O O . GLY A 1 189 ? -8.678 2.084 26.542 1.00 85.25 189 GLY A O 1
ATOM 1455 N N . HIS A 1 190 ? -9.459 1.029 24.727 1.00 87.06 190 HIS A N 1
ATOM 1456 C CA . HIS A 1 190 ? -10.126 -0.076 25.434 1.00 87.06 190 HIS A CA 1
ATOM 1457 C C . HIS A 1 190 ? -9.366 -1.410 25.351 1.00 87.06 190 HIS A C 1
ATOM 1459 O O . HIS A 1 190 ? -9.907 -2.463 25.691 1.00 87.06 190 HIS A O 1
ATOM 1465 N N . GLY A 1 191 ? -8.116 -1.387 24.886 1.00 90.31 191 GLY A N 1
ATOM 1466 C CA . GLY A 1 191 ? -7.276 -2.572 24.747 1.00 90.31 191 GLY A CA 1
ATOM 1467 C C . GLY A 1 191 ? -7.156 -3.070 23.310 1.00 90.31 191 GLY A C 1
ATOM 1468 O O . GLY A 1 191 ? -7.267 -2.302 22.350 1.00 90.31 191 GLY A O 1
ATOM 1469 N N . LEU A 1 192 ? -6.850 -4.360 23.163 1.00 92.75 192 LEU A N 1
ATOM 1470 C CA . LEU A 1 192 ? -6.531 -4.962 21.873 1.00 92.75 192 LEU A CA 1
ATOM 1471 C C . LEU A 1 192 ? -7.812 -5.356 21.134 1.00 92.75 192 LEU A C 1
ATOM 1473 O O . LEU A 1 192 ? -8.655 -6.091 21.651 1.00 92.75 192 LEU A O 1
ATOM 1477 N N . VAL A 1 193 ? -7.928 -4.916 19.890 1.00 93.12 193 VAL A N 1
ATOM 1478 C CA . VAL A 1 193 ? -9.012 -5.296 18.985 1.00 93.12 193 VAL A CA 1
ATOM 1479 C C . VAL A 1 193 ? -8.432 -5.991 17.762 1.00 93.12 193 VAL A C 1
ATOM 1481 O O . VAL A 1 193 ? -7.280 -5.764 17.392 1.00 93.12 193 VAL A O 1
ATOM 1484 N N . SER A 1 194 ? -9.216 -6.869 17.152 1.00 93.69 194 SER A N 1
ATOM 1485 C CA . SER A 1 194 ? -8.823 -7.564 15.929 1.00 93.69 194 SER A CA 1
ATOM 1486 C C . SER A 1 194 ? -9.980 -7.652 14.951 1.00 93.69 194 SER A C 1
ATOM 1488 O O . SER A 1 194 ? -11.139 -7.776 15.361 1.00 93.69 194 SER A O 1
ATOM 1490 N N . TRP A 1 195 ? -9.641 -7.612 13.670 1.00 93.81 195 TRP A N 1
ATOM 1491 C CA . TRP A 1 195 ? -10.556 -7.762 12.551 1.00 93.81 195 TRP A CA 1
ATOM 1492 C C . TRP A 1 195 ? -10.051 -8.885 11.646 1.00 93.81 195 TRP A C 1
ATOM 1494 O O . TRP A 1 195 ? -8.863 -8.944 11.325 1.00 93.81 195 TRP A O 1
ATOM 1504 N N . ASP A 1 196 ? -10.959 -9.782 11.262 1.00 91.38 196 ASP A N 1
ATOM 1505 C CA . ASP A 1 196 ? -10.702 -10.874 10.321 1.00 91.38 196 ASP A CA 1
ATOM 1506 C C . ASP A 1 196 ? -11.394 -10.562 8.991 1.00 91.38 196 ASP A C 1
ATOM 1508 O O . ASP A 1 196 ? -12.613 -10.365 8.945 1.00 91.38 196 ASP A O 1
ATOM 1512 N N . MET A 1 197 ? -10.596 -10.475 7.931 1.00 88.25 197 MET A N 1
ATOM 1513 C CA . MET A 1 197 ? -10.985 -10.027 6.591 1.00 88.25 197 MET A CA 1
ATOM 1514 C C . MET A 1 197 ? -10.842 -11.139 5.546 1.00 88.25 197 MET A C 1
ATOM 1516 O O . MET A 1 197 ? -10.745 -10.861 4.347 1.00 88.25 197 MET A O 1
ATOM 1520 N N . ARG A 1 198 ? -10.815 -12.403 5.990 1.00 86.94 198 ARG A N 1
ATOM 1521 C CA . ARG A 1 198 ? -10.868 -13.558 5.088 1.00 86.94 198 ARG A CA 1
ATOM 1522 C C . ARG A 1 198 ? -12.162 -13.555 4.280 1.00 86.94 198 ARG A C 1
ATOM 1524 O O . ARG A 1 198 ? -13.178 -12.988 4.688 1.00 86.94 198 ARG A O 1
ATOM 1531 N N . VAL A 1 199 ? -12.133 -14.240 3.141 1.00 79.00 199 VAL A N 1
ATOM 1532 C CA . VAL A 1 199 ? -13.319 -14.434 2.298 1.00 79.00 199 VAL A CA 1
ATOM 1533 C C . VAL A 1 199 ? -14.458 -15.027 3.138 1.00 79.00 199 VAL A C 1
ATOM 1535 O O . VAL A 1 199 ? -14.275 -16.019 3.840 1.00 79.00 199 VAL A O 1
ATOM 1538 N N . GLY A 1 200 ? -15.631 -14.391 3.088 1.00 69.25 200 GLY A N 1
ATOM 1539 C CA . GLY A 1 200 ? -16.813 -14.793 3.858 1.00 69.25 200 GLY A CA 1
ATOM 1540 C C . GLY A 1 200 ? -16.869 -14.267 5.299 1.00 69.25 200 GLY A C 1
ATOM 1541 O O . GLY A 1 200 ? -17.866 -14.490 5.984 1.00 69.25 200 GLY A O 1
ATOM 1542 N N . CYS A 1 201 ? -15.850 -13.548 5.777 1.00 70.62 201 CYS A N 1
ATOM 1543 C CA . CYS A 1 201 ? -15.907 -12.853 7.061 1.00 70.62 201 CYS A CA 1
ATOM 1544 C C . CYS A 1 201 ? -16.527 -11.457 6.908 1.00 70.62 201 CYS A C 1
ATOM 1546 O O . CYS A 1 201 ? -16.225 -10.721 5.977 1.00 70.62 201 CYS A O 1
ATOM 1548 N N . ALA A 1 202 ? -17.362 -11.061 7.871 1.00 66.75 202 ALA A N 1
ATOM 1549 C CA . ALA A 1 202 ? -18.009 -9.744 7.890 1.00 66.75 202 ALA A CA 1
ATOM 1550 C C . ALA A 1 202 ? -17.125 -8.628 8.493 1.00 66.75 202 ALA A C 1
ATOM 1552 O O . ALA A 1 202 ? -17.649 -7.606 8.927 1.00 66.75 202 ALA A O 1
ATOM 1553 N N . GLY A 1 203 ? -15.809 -8.846 8.638 1.00 62.31 203 GLY A N 1
ATOM 1554 C CA . GLY A 1 203 ? -14.923 -7.886 9.312 1.00 62.31 203 GLY A CA 1
ATOM 1555 C C . GLY A 1 203 ? -15.276 -7.660 10.788 1.00 62.31 203 GLY A C 1
ATOM 1556 O O . GLY A 1 203 ? -15.030 -6.585 11.332 1.00 62.31 203 GLY A O 1
ATOM 1557 N N . ARG A 1 204 ? -15.907 -8.645 11.446 1.00 69.75 204 ARG A N 1
ATOM 1558 C CA . ARG A 1 204 ? -16.449 -8.478 12.801 1.00 69.75 204 ARG A CA 1
ATOM 1559 C C . ARG A 1 204 ? -15.328 -8.217 13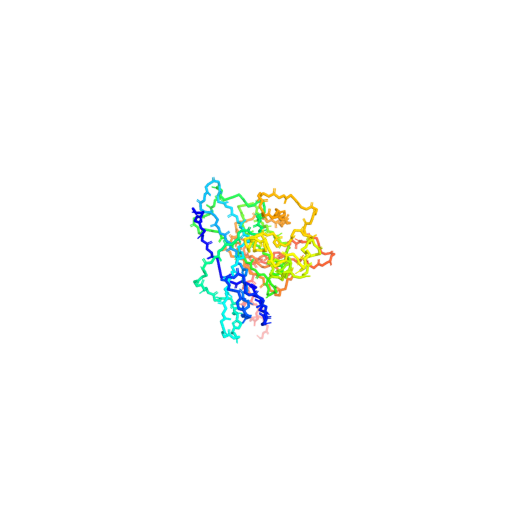.807 1.00 69.75 204 ARG A C 1
ATOM 1561 O O . ARG A 1 204 ? -14.403 -9.016 13.946 1.00 69.75 204 ARG A O 1
ATOM 1568 N N . GLN A 1 205 ? -15.466 -7.126 14.552 1.00 75.44 205 GLN A N 1
ATOM 1569 C CA . GLN A 1 205 ? -14.534 -6.748 15.606 1.00 75.44 205 GLN A CA 1
ATOM 1570 C C . GLN A 1 205 ? -14.571 -7.776 16.746 1.00 75.44 205 GLN A C 1
ATOM 1572 O O . GLN A 1 205 ? -15.625 -8.045 17.328 1.00 75.44 205 GLN A O 1
ATOM 1577 N N . THR A 1 206 ? -13.407 -8.321 17.094 1.00 78.75 206 THR A N 1
ATOM 1578 C CA . THR A 1 206 ? -13.218 -9.114 18.315 1.00 78.75 206 THR A CA 1
ATOM 1579 C C . THR A 1 206 ? -12.363 -8.318 19.289 1.00 78.75 206 THR A C 1
ATOM 1581 O O . THR A 1 206 ? -11.238 -7.939 18.960 1.00 78.75 206 THR A O 1
ATOM 1584 N N . LYS A 1 207 ? -12.894 -8.061 20.488 1.00 76.88 207 LYS A N 1
ATOM 1585 C CA . LYS A 1 207 ? -12.231 -7.276 21.535 1.00 76.88 207 LYS A CA 1
ATOM 1586 C C . LYS A 1 207 ? -11.606 -8.190 22.582 1.00 76.88 207 LYS A C 1
ATOM 1588 O O . LYS A 1 207 ? -12.236 -9.147 23.029 1.00 76.88 207 LYS A O 1
ATOM 1593 N N . ARG A 1 208 ? -10.391 -7.863 23.012 1.00 67.50 208 ARG A N 1
ATOM 1594 C CA . ARG A 1 208 ? -9.767 -8.410 24.217 1.00 67.50 208 ARG A CA 1
ATOM 1595 C C . ARG A 1 208 ? -9.374 -7.241 25.113 1.00 67.50 208 ARG A C 1
ATOM 1597 O O . ARG A 1 208 ? -8.441 -6.505 24.802 1.00 67.50 208 ARG A O 1
ATOM 1604 N N . SER A 1 209 ? -10.115 -7.070 26.208 1.00 56.81 209 SER A N 1
ATOM 1605 C CA . SER A 1 209 ? -9.705 -6.147 27.266 1.00 56.81 209 SER A CA 1
ATOM 1606 C C . SER A 1 209 ? -8.482 -6.720 27.989 1.00 56.81 209 SER A C 1
ATOM 1608 O O . SER A 1 209 ? -8.391 -7.932 28.200 1.00 56.81 209 SER A O 1
ATOM 1610 N N . PHE A 1 210 ? -7.550 -5.845 28.367 1.00 53.25 210 PHE A N 1
ATOM 1611 C CA . PHE A 1 210 ? -6.419 -6.195 29.227 1.00 53.25 210 PHE A CA 1
ATOM 1612 C C . PHE A 1 210 ? -6.821 -6.363 30.706 1.00 53.25 210 PHE A C 1
ATOM 1614 O O . PHE A 1 210 ? -5.998 -6.807 31.502 1.00 53.25 210 PHE A O 1
ATOM 1621 N N . ASP A 1 211 ? -8.084 -6.113 31.075 1.00 51.66 211 ASP A N 1
ATOM 1622 C CA . ASP A 1 211 ? -8.569 -6.101 32.468 1.00 51.66 211 ASP A CA 1
ATOM 1623 C C . ASP A 1 211 ? -8.616 -7.482 33.161 1.00 51.66 211 ASP A C 1
ATOM 1625 O O . ASP A 1 211 ? -9.150 -7.609 34.261 1.00 51.66 211 ASP A O 1
ATOM 1629 N N . LYS A 1 212 ? -8.064 -8.547 32.564 1.00 44.62 212 LYS A N 1
ATOM 1630 C CA . LYS A 1 212 ? -8.022 -9.891 33.174 1.00 44.62 212 LYS A CA 1
ATOM 1631 C C . LYS A 1 212 ? -6.647 -10.559 33.106 1.00 44.62 212 LYS A C 1
ATOM 1633 O O . LYS A 1 212 ? -6.531 -11.703 32.680 1.00 44.62 212 LYS A O 1
ATOM 1638 N N . LEU A 1 213 ? -5.618 -9.871 33.596 1.00 42.22 213 LEU A N 1
ATOM 1639 C CA . LEU A 1 213 ? -4.396 -10.522 34.098 1.00 42.22 213 LEU A CA 1
ATOM 1640 C C . LEU A 1 213 ? -4.352 -10.610 35.637 1.00 42.22 213 LEU A C 1
ATOM 1642 O O . LEU A 1 213 ? -3.301 -10.877 36.203 1.00 42.22 213 LEU A O 1
ATOM 1646 N N . ASN A 1 214 ? -5.495 -10.488 36.323 1.00 38.53 214 ASN A N 1
ATOM 1647 C CA . ASN A 1 214 ? -5.615 -10.787 37.759 1.00 38.53 214 ASN A CA 1
ATOM 1648 C C . ASN A 1 214 ? -6.033 -12.251 37.982 1.00 38.53 214 ASN A C 1
ATOM 1650 O O . ASN A 1 214 ? -7.083 -12.535 38.550 1.00 38.53 214 ASN A O 1
ATOM 1654 N N . GLY A 1 215 ? -5.235 -13.180 37.453 1.00 38.66 215 GLY A N 1
ATOM 1655 C CA . GLY A 1 215 ? -5.430 -14.629 37.588 1.00 38.66 215 GLY A CA 1
ATOM 1656 C C . GLY A 1 215 ? -4.296 -15.331 38.335 1.00 38.66 215 GLY A C 1
ATOM 1657 O O . GLY A 1 215 ? -4.124 -16.534 38.173 1.00 38.66 215 GLY A O 1
ATOM 1658 N N . VAL A 1 216 ? -3.505 -14.590 39.112 1.00 42.06 216 VAL A N 1
ATOM 1659 C CA . VAL A 1 216 ? -2.473 -15.139 39.999 1.00 42.06 216 VAL A CA 1
ATOM 1660 C C . VAL A 1 216 ? -2.826 -14.724 41.424 1.00 42.06 216 VAL A C 1
ATOM 1662 O O . VAL A 1 216 ? -2.185 -13.839 41.959 1.00 42.06 216 VAL A O 1
ATOM 1665 N N . ASP A 1 217 ? -3.911 -15.274 41.982 1.00 38.62 217 ASP A N 1
ATOM 1666 C CA . ASP A 1 217 ? -4.191 -15.180 43.432 1.00 38.62 217 ASP A CA 1
ATOM 1667 C C . ASP A 1 217 ? -5.242 -16.185 43.962 1.00 38.62 217 ASP A C 1
ATOM 1669 O O . ASP A 1 217 ? -5.786 -16.012 45.048 1.00 38.62 217 ASP A O 1
ATOM 1673 N N . SER A 1 218 ? -5.540 -17.283 43.253 1.00 36.50 218 SER A N 1
ATOM 1674 C CA . SER A 1 218 ? -6.517 -18.280 43.741 1.00 36.50 218 SER A CA 1
ATOM 1675 C C . SER A 1 218 ? -6.036 -19.734 43.703 1.00 36.50 218 SER A C 1
ATOM 1677 O O . SER A 1 218 ? -6.841 -20.638 43.506 1.00 36.50 218 SER A O 1
ATOM 1679 N N . LEU A 1 219 ? -4.737 -19.983 43.891 1.00 37.16 219 LEU A N 1
ATOM 1680 C CA . LEU A 1 219 ? -4.195 -21.342 44.077 1.00 37.16 219 LEU A CA 1
ATOM 1681 C C . LEU A 1 219 ? -3.429 -21.514 45.399 1.00 37.16 219 LEU A C 1
ATOM 1683 O O . LEU A 1 219 ? -2.487 -22.294 45.476 1.00 37.16 219 LEU A O 1
ATOM 1687 N N . VAL A 1 220 ? -3.847 -20.813 46.458 1.00 41.25 220 VAL A N 1
ATOM 1688 C CA . VAL A 1 220 ? -3.406 -21.109 47.834 1.00 41.25 220 VAL A CA 1
ATOM 1689 C C . VAL A 1 220 ? -4.598 -21.059 48.790 1.00 41.25 220 VAL A C 1
ATOM 1691 O O . VAL A 1 220 ? -4.619 -20.260 49.712 1.00 41.25 220 VAL A O 1
ATOM 1694 N N . GLN A 1 221 ? -5.613 -21.886 48.547 1.00 38.50 221 GLN A N 1
ATOM 1695 C CA . GLN A 1 221 ? -6.543 -22.370 49.576 1.00 38.50 221 GLN A CA 1
ATOM 1696 C C . GLN A 1 221 ? -7.047 -23.738 49.117 1.00 38.50 221 GLN A C 1
ATOM 1698 O O . GLN A 1 221 ? -8.101 -23.824 48.508 1.00 38.50 221 GLN A O 1
ATOM 1703 N N . ASP A 1 222 ? -6.188 -24.746 49.271 1.00 40.53 222 ASP A N 1
ATOM 1704 C CA . ASP A 1 222 ? -6.520 -26.166 49.467 1.00 40.53 222 ASP A CA 1
ATOM 1705 C C . ASP A 1 222 ? -5.192 -26.943 49.538 1.00 40.53 222 ASP A C 1
ATOM 1707 O O . ASP A 1 222 ? -4.728 -27.543 48.565 1.00 40.53 222 ASP A O 1
ATOM 1711 N N . ALA A 1 223 ? -4.540 -26.846 50.699 1.00 35.16 223 ALA A N 1
ATOM 1712 C CA . ALA A 1 223 ? -3.484 -27.738 51.176 1.00 35.16 223 ALA A CA 1
ATOM 1713 C C . ALA A 1 223 ? -3.507 -27.754 52.709 1.00 35.16 223 ALA A C 1
ATOM 1715 O O . ALA A 1 223 ? -3.603 -26.649 53.294 1.00 35.16 223 ALA A O 1
#

Organism: Viridothelium virens (NCBI:txid1048519)

Sequence (223 aa):
MAKFSLGPTFATYHRCKVRGLFANDKTCLNTALHVGFKHEHPKQIYLVKSGRDSSACSPLEVGIFYNHTKLFTVAKLDGFDGTIMPSIGPILAISAGGTRIATAHWKGVLVWAIDPEAFLDPFEDPSVDVKELDSADDSEYASSCGHSFYQVYERVGKAVVIPPVELPNDSVVHKLAFVGEDKLYGLTGHGLVSWDMRVGCAGRQTKRSFDKLNGVDSLVQDA

Radius of gyration: 21.11 Å; chains: 1; bounding box: 42×48×81 Å

Foldseek 3Di:
DFDKDWDWFQDKDKDFQDCDLPHNGGWIKIKTWIWIWGPDPPIWIFIKMAIDTHNDRDYDDTRDDDPGPDIEGAATAPPDGSVQADPVGWAWEAANNRQKIWIDDAFFIWIFGHDVCQLHPLPVAPVDPPVCVVPDNSNCSNQQGNCRVQVVADDDVSYGYTYTDTAGDDFGFPHWYDDHGFKIWTQGPQGIWIFGRPPPGPRDIDDDGPVPPPPPDPPPPDD

Secondary structure (DSSP, 8-state):
---EEEEEEEEEEEEEEEEPSS-SSEEEEEEEEEEEEE-SSSPEEEEEEEEEEESS--PPPTT-----SEEEEEEEETT--TTS--TT---EEE-TTSSEEEEEETTEEEEEE--HHHHH-SSS-TTS-TTTTTTS-HHHHHHSTTTTTTTTS-EETTEEEEPPEEEE-SS-EEEEEEETTTEEEEEETTEEEEEE-STT-----EEE-STT---SSSSSS--

pLDDT: mean 78.45, std 16.51, range [35.16, 96.25]